Protein AF-A0A5B9DAQ2-F1 (afdb_monomer)

Organism: NCBI:txid2594042

Foldseek 3Di:
DDDDDDDDDDDDPPPPDPPPCDWPFDPQQLPQQADPVRFGDPVVVCVLCVDPLLVVVQVVQAVHKAFLVVSCVVVVHDSVVSVVSQSSCSNNQQKTWTADPVHRVTIIIHGDLQWDWDWDWDDDVLATDTDIHTCSVVVVVVCVVPPDDPVVVVRPPCPDDDPVVVVVVVVVVVVVVVVVVVVVVVVVVVVVVVVVVVLVVVLVVLLVVLVVPDPDPVLSLLSSVLSRDVVCQAVWDALVNSCCSRVVLPDPDPPDDPVVSVDCDPVNVVVSVVVVVSVVVCVVPPVQWDDDPRTIHGNPD

Structure (mmCIF, N/CA/C/O backbone):
data_AF-A0A5B9DAQ2-F1
#
_entry.id   AF-A0A5B9DAQ2-F1
#
loop_
_atom_site.group_PDB
_atom_site.id
_atom_site.type_symbol
_atom_site.label_atom_id
_atom_site.label_alt_id
_atom_site.label_comp_id
_atom_site.label_asym_id
_atom_site.label_entity_id
_atom_site.label_seq_id
_atom_site.pdbx_PDB_ins_code
_atom_site.Cartn_x
_atom_site.Cartn_y
_atom_site.Cartn_z
_atom_site.occupancy
_atom_site.B_iso_or_equiv
_atom_site.auth_seq_id
_atom_site.auth_comp_id
_atom_site.auth_asym_id
_atom_site.auth_atom_id
_atom_site.pdbx_PDB_model_num
ATOM 1 N N . MET A 1 1 ? -14.646 47.555 76.240 1.00 41.25 1 MET A N 1
ATOM 2 C CA . MET A 1 1 ? -13.459 46.785 76.678 1.00 41.25 1 MET A CA 1
ATOM 3 C C . MET A 1 1 ? -13.098 45.813 75.558 1.00 41.25 1 MET A C 1
ATOM 5 O O . MET A 1 1 ? -13.878 44.924 75.273 1.00 41.25 1 MET A O 1
ATOM 9 N N . ALA A 1 2 ? -12.182 46.202 74.668 1.00 35.09 2 ALA A N 1
ATOM 10 C CA . ALA A 1 2 ? -10.775 45.761 74.674 1.00 35.09 2 ALA A CA 1
ATOM 11 C C . ALA A 1 2 ? -10.646 44.248 74.378 1.00 35.09 2 ALA A C 1
ATOM 13 O O . ALA A 1 2 ? -10.955 43.426 75.223 1.00 35.09 2 ALA A O 1
ATOM 14 N N . LYS A 1 3 ? -10.425 43.874 73.111 1.00 36.09 3 LYS A N 1
ATOM 15 C CA . LYS A 1 3 ? -9.118 43.597 72.462 1.00 36.09 3 LYS A CA 1
ATOM 16 C C . LYS A 1 3 ? -8.523 42.214 72.800 1.00 36.09 3 LYS A C 1
ATOM 18 O O . LYS A 1 3 ? -8.239 41.926 73.952 1.00 36.09 3 LYS A O 1
ATOM 23 N N . LYS A 1 4 ? -8.174 41.505 71.713 1.00 36.72 4 LYS A N 1
ATOM 24 C CA . LYS A 1 4 ? -7.243 40.366 71.552 1.00 36.72 4 LYS A CA 1
ATOM 25 C C . LYS A 1 4 ? -7.778 38.947 71.794 1.00 36.72 4 LYS A C 1
ATOM 27 O O . LYS A 1 4 ? -7.735 38.438 72.905 1.00 36.72 4 LYS A O 1
ATOM 32 N N . ARG A 1 5 ? -8.069 38.265 70.680 1.00 37.31 5 ARG A N 1
ATOM 33 C CA . ARG A 1 5 ? -7.339 37.061 70.225 1.00 37.31 5 ARG A CA 1
ATOM 34 C C . ARG A 1 5 ? -7.624 36.834 68.731 1.00 37.31 5 ARG A C 1
ATOM 36 O O . ARG A 1 5 ? -8.538 36.117 68.353 1.00 37.31 5 ARG A O 1
ATOM 43 N N . GLU A 1 6 ? -6.846 37.517 67.893 1.00 35.19 6 GLU A N 1
ATOM 44 C CA . GLU A 1 6 ? -6.563 37.106 66.514 1.00 35.19 6 GLU A CA 1
ATOM 45 C C . GLU A 1 6 ? -5.511 35.996 66.568 1.00 35.19 6 GLU A C 1
ATOM 47 O O . GLU A 1 6 ? -4.430 36.274 67.075 1.00 35.19 6 GLU A O 1
ATOM 52 N N . VAL A 1 7 ? -5.802 34.801 66.043 1.00 36.44 7 VAL A N 1
ATOM 53 C CA . VAL A 1 7 ? -4.840 33.929 65.339 1.00 36.44 7 VAL A CA 1
ATOM 54 C C . VAL A 1 7 ? -5.647 33.048 64.364 1.00 36.44 7 VAL A C 1
ATOM 56 O O . VAL A 1 7 ? -6.335 32.118 64.761 1.00 36.44 7 VAL A O 1
ATOM 59 N N . GLU A 1 8 ? -5.587 33.418 63.083 1.00 32.75 8 GLU A N 1
ATOM 60 C CA . GLU A 1 8 ? -5.362 32.502 61.952 1.00 32.75 8 GLU A CA 1
ATOM 61 C C . GLU A 1 8 ? -6.393 31.395 61.618 1.00 32.75 8 GLU A C 1
ATOM 63 O O . GLU A 1 8 ? -6.216 30.225 61.931 1.00 32.75 8 GLU A O 1
ATOM 68 N N . ILE A 1 9 ? -7.398 31.734 60.796 1.00 34.84 9 ILE A N 1
ATOM 69 C CA . ILE A 1 9 ? -7.977 30.793 59.814 1.00 34.84 9 ILE A CA 1
ATOM 70 C C . ILE A 1 9 ? -8.036 31.508 58.458 1.00 34.84 9 ILE A C 1
ATOM 72 O O . ILE A 1 9 ? -9.057 32.050 58.034 1.00 34.84 9 ILE A O 1
ATOM 76 N N . LYS A 1 10 ? -6.889 31.557 57.774 1.00 33.22 10 LYS A N 1
ATOM 77 C CA . LYS A 1 10 ? -6.793 31.892 56.349 1.00 33.22 10 LYS A CA 1
ATOM 78 C C . LYS A 1 10 ? -6.565 30.603 55.560 1.00 33.22 10 LYS A C 1
ATOM 80 O O . LYS A 1 10 ? -5.647 29.853 55.853 1.00 33.22 10 LYS A O 1
ATOM 85 N N . LYS A 1 11 ? -7.339 30.470 54.477 1.00 32.66 11 LYS A N 1
ATOM 86 C CA . LYS A 1 11 ? -7.094 29.651 53.274 1.00 32.66 11 LYS A CA 1
ATOM 87 C C . LYS A 1 11 ? -7.214 28.125 53.415 1.00 32.66 11 LYS A C 1
ATOM 89 O O . LYS A 1 11 ? -6.250 27.438 53.709 1.00 32.66 11 LYS A O 1
ATOM 94 N N . ASN A 1 12 ? -8.348 27.592 52.951 1.00 29.25 12 ASN A N 1
ATOM 95 C CA . ASN A 1 12 ? -8.321 26.470 52.003 1.00 29.25 12 ASN A CA 1
ATOM 96 C C . ASN A 1 12 ? -9.629 26.364 51.192 1.00 29.25 12 ASN A C 1
ATOM 98 O O . ASN A 1 12 ? -10.401 25.422 51.313 1.00 29.25 12 ASN A O 1
ATOM 102 N N . LYS A 1 13 ? -9.871 27.341 50.306 1.00 34.00 13 LYS A N 1
ATOM 103 C CA . LYS A 1 13 ? -10.664 27.096 49.091 1.00 34.00 13 LYS A CA 1
ATOM 104 C C . LYS A 1 13 ? -9.718 26.476 48.064 1.00 34.00 13 LYS A C 1
ATOM 106 O O . LYS A 1 13 ? -9.135 27.190 47.250 1.00 34.00 13 LYS A O 1
ATOM 111 N N . LYS A 1 14 ? -9.524 25.158 48.132 1.00 30.62 14 LYS A N 1
ATOM 112 C CA . LYS A 1 14 ? -8.890 24.409 47.045 1.00 30.62 14 LYS A CA 1
ATOM 113 C C . LYS A 1 14 ? -9.907 24.363 45.903 1.00 30.62 14 LYS A C 1
ATOM 115 O O . LYS A 1 14 ? -10.866 23.600 45.949 1.00 30.62 14 LYS A O 1
ATOM 120 N N . LYS A 1 15 ? -9.744 25.266 44.930 1.00 30.72 15 LYS A N 1
ATOM 121 C CA . LYS A 1 15 ? -10.358 25.144 43.605 1.00 30.72 15 LYS A CA 1
ATOM 122 C C . LYS A 1 15 ? -10.011 23.742 43.092 1.00 30.72 15 LYS A C 1
ATOM 124 O O . LYS A 1 15 ? -8.830 23.431 42.966 1.00 30.72 15 LYS A O 1
ATOM 129 N N . LEU A 1 16 ? -11.015 22.898 42.856 1.00 30.97 16 LEU A N 1
ATOM 130 C CA . LEU A 1 16 ? -10.833 21.744 41.986 1.00 30.97 16 LEU A CA 1
ATOM 131 C C . LEU A 1 16 ? -10.615 22.304 40.583 1.00 30.97 16 LEU A C 1
ATOM 133 O O . LEU A 1 16 ? -11.551 22.782 39.946 1.00 30.97 16 LEU A O 1
ATOM 137 N N . GLU A 1 17 ? -9.363 22.320 40.149 1.00 27.44 17 GLU A N 1
ATOM 138 C CA . GLU A 1 17 ? -9.054 22.463 38.734 1.00 27.44 17 GLU A CA 1
ATOM 139 C C . GLU A 1 17 ? -9.557 21.211 38.001 1.00 27.44 17 GLU A C 1
ATOM 141 O O . GLU A 1 17 ? -9.458 20.105 38.551 1.00 27.44 17 GLU A O 1
ATOM 146 N N . PRO A 1 18 ? -10.123 21.346 36.789 1.00 28.78 18 PRO A N 1
ATOM 147 C CA . PRO A 1 18 ? -10.432 20.191 35.969 1.00 28.78 18 PRO A CA 1
ATOM 148 C C . PRO A 1 18 ? -9.104 19.512 35.644 1.00 28.78 18 PRO A C 1
ATOM 150 O O . PRO A 1 18 ? -8.253 20.069 34.955 1.00 28.78 18 PRO A O 1
ATOM 153 N N . THR A 1 19 ? -8.906 18.319 36.195 1.00 29.33 19 THR A N 1
ATOM 154 C CA . THR A 1 19 ? -7.757 17.481 35.875 1.00 29.33 19 THR A CA 1
ATOM 155 C C . THR A 1 19 ? -7.792 17.199 34.378 1.00 29.33 19 THR A C 1
ATOM 157 O O . THR A 1 19 ? -8.628 16.435 33.894 1.00 29.33 19 THR A O 1
ATOM 160 N N . SER A 1 20 ? -6.899 17.849 33.625 1.00 30.48 20 SER A N 1
ATOM 161 C CA . SER A 1 20 ? -6.631 17.497 32.236 1.00 30.48 20 SER A CA 1
ATOM 162 C C . SER A 1 20 ? -6.063 16.081 32.234 1.00 30.48 20 SER A C 1
ATOM 164 O O . SER A 1 20 ? -4.871 15.855 32.451 1.00 30.48 20 SER A O 1
ATOM 166 N N . THR A 1 21 ? -6.939 15.100 32.066 1.00 30.45 21 THR A N 1
ATOM 167 C CA . THR A 1 21 ? -6.561 13.704 31.888 1.00 30.45 21 THR A CA 1
ATOM 168 C C . THR A 1 21 ? -6.087 13.542 30.453 1.00 30.45 21 THR A C 1
ATOM 170 O O . THR A 1 21 ? -6.818 13.113 29.567 1.00 30.45 21 THR A O 1
ATOM 173 N N . VAL A 1 22 ? -4.838 13.947 30.219 1.00 30.52 22 VAL A N 1
ATOM 174 C CA . VAL A 1 22 ? -4.103 13.583 29.009 1.00 30.52 22 VAL A CA 1
ATOM 175 C C . VAL A 1 22 ? -4.142 12.052 28.918 1.00 30.52 22 VAL A C 1
ATOM 177 O O . VAL A 1 22 ? -3.757 11.391 29.889 1.00 30.52 22 VAL A O 1
ATOM 180 N N . PRO A 1 23 ? -4.641 11.457 27.821 1.00 34.03 23 PRO A N 1
ATOM 181 C CA . PRO A 1 23 ? -4.629 10.011 27.669 1.00 34.03 23 PRO A CA 1
ATOM 182 C C . PRO A 1 23 ? -3.181 9.523 27.772 1.00 34.03 23 PRO A C 1
ATOM 184 O O . PRO A 1 23 ? -2.321 9.937 26.997 1.00 34.03 23 PRO A O 1
ATOM 187 N N . MET A 1 24 ? -2.898 8.662 28.756 1.00 36.00 24 MET A N 1
ATOM 188 C CA . MET A 1 24 ? -1.609 7.978 28.855 1.00 36.00 24 MET A CA 1
ATOM 189 C C . MET A 1 24 ? -1.459 7.061 27.640 1.00 36.00 24 MET A C 1
ATOM 191 O O . MET A 1 24 ? -1.973 5.943 27.613 1.00 36.00 24 MET A O 1
ATOM 195 N N . VAL A 1 25 ? -0.762 7.558 26.623 1.00 41.28 25 VAL A N 1
ATOM 196 C CA . VAL A 1 25 ? -0.277 6.763 25.500 1.00 41.28 25 VAL A CA 1
ATOM 197 C C . VAL A 1 25 ? 0.857 5.901 26.042 1.00 41.28 25 VAL A C 1
ATOM 199 O O . VAL A 1 25 ? 1.923 6.411 26.383 1.00 41.28 25 VAL A O 1
ATOM 202 N N . PHE A 1 26 ? 0.635 4.591 26.156 1.00 41.62 26 PHE A N 1
ATOM 203 C CA . PHE A 1 26 ? 1.742 3.671 26.396 1.00 41.62 26 PHE A CA 1
ATOM 204 C C . PHE A 1 26 ? 2.689 3.764 25.193 1.00 41.62 26 PHE A C 1
ATOM 206 O O . PHE A 1 26 ? 2.226 3.560 24.066 1.00 41.62 26 PHE A O 1
ATOM 213 N N . PRO A 1 27 ? 3.989 4.053 25.382 1.00 41.69 27 PRO A N 1
ATOM 214 C CA . PRO A 1 27 ? 4.955 3.966 24.300 1.00 41.69 27 PRO A CA 1
ATOM 215 C C . PRO A 1 27 ? 5.106 2.485 23.929 1.00 41.69 27 PRO A C 1
ATOM 217 O O . PRO A 1 27 ? 5.912 1.749 24.494 1.00 41.69 27 PRO A O 1
ATOM 220 N N . GLY A 1 28 ? 4.253 2.012 23.020 1.00 47.19 28 GLY A N 1
ATOM 221 C CA . GLY A 1 28 ? 4.401 0.712 22.384 1.00 47.19 28 GLY A CA 1
ATOM 222 C C . GLY A 1 28 ? 5.693 0.711 21.576 1.00 47.19 28 GLY A C 1
ATOM 223 O O . GLY A 1 28 ? 5.999 1.697 20.909 1.00 47.19 28 GLY A O 1
ATOM 224 N N . ARG A 1 29 ? 6.466 -0.374 21.676 1.00 51.69 29 ARG A N 1
ATOM 225 C CA . ARG A 1 29 ? 7.735 -0.603 20.969 1.00 51.69 29 ARG A CA 1
ATOM 226 C C . ARG A 1 29 ? 7.576 -0.361 19.460 1.00 51.69 29 ARG A C 1
ATOM 228 O O . ARG A 1 29 ? 7.281 -1.290 18.729 1.00 51.69 29 ARG A O 1
ATOM 235 N N . ARG A 1 30 ? 7.808 0.858 18.968 1.00 54.34 30 ARG A N 1
ATOM 236 C CA . ARG A 1 30 ? 7.721 1.199 17.527 1.00 54.34 30 ARG A CA 1
ATOM 237 C C . ARG A 1 30 ? 8.868 0.626 16.687 1.00 54.34 30 ARG A C 1
ATOM 239 O O . ARG A 1 30 ? 8.926 0.840 15.481 1.00 54.34 30 ARG A O 1
ATOM 246 N N . GLU A 1 31 ? 9.783 -0.102 17.320 1.00 57.88 31 GLU A N 1
ATOM 247 C CA . GLU A 1 31 ? 11.069 -0.524 16.758 1.00 57.88 31 GLU A CA 1
ATOM 248 C C . GLU A 1 31 ? 10.945 -1.454 15.542 1.00 57.88 31 GLU A C 1
ATOM 250 O O . GLU A 1 31 ? 11.903 -1.591 14.793 1.00 57.88 31 GLU A O 1
ATOM 255 N N . LYS A 1 32 ? 9.782 -2.083 15.308 1.00 67.19 32 LYS A N 1
ATOM 256 C CA . LYS A 1 32 ? 9.596 -3.034 14.196 1.00 67.19 32 LYS A CA 1
ATOM 257 C C . LYS A 1 32 ? 9.085 -2.416 12.892 1.00 67.19 32 LYS A C 1
ATOM 259 O O . LYS A 1 32 ? 9.239 -3.037 11.843 1.00 67.19 32 LYS A O 1
ATOM 264 N N . MET A 1 33 ? 8.466 -1.235 12.931 1.00 76.25 33 MET A N 1
ATOM 265 C CA . MET A 1 33 ? 7.922 -0.585 11.725 1.00 76.25 33 MET A CA 1
ATOM 266 C C . MET A 1 33 ? 8.928 0.295 10.993 1.00 76.25 33 MET A C 1
ATOM 268 O O . MET A 1 33 ? 8.673 0.685 9.855 1.00 76.25 33 MET A O 1
ATOM 272 N N . LEU A 1 34 ? 10.058 0.593 11.625 1.00 78.25 34 LEU A N 1
ATOM 273 C CA . LEU A 1 34 ? 11.149 1.330 11.013 1.00 78.25 34 LEU A CA 1
ATOM 274 C C . LEU A 1 34 ? 12.317 0.382 10.761 1.00 78.25 34 LEU A C 1
ATOM 276 O O . LEU A 1 34 ? 12.574 -0.550 11.523 1.00 78.25 34 LEU A O 1
ATOM 280 N N . ARG A 1 35 ? 13.020 0.609 9.662 1.00 78.50 35 ARG A N 1
ATOM 281 C CA . ARG A 1 35 ? 14.333 0.030 9.412 1.00 78.50 35 ARG A CA 1
ATOM 282 C C . ARG A 1 35 ? 15.367 0.758 10.280 1.00 78.50 35 ARG A C 1
ATOM 284 O O . ARG A 1 35 ? 15.096 1.805 10.862 1.00 78.50 35 ARG A O 1
ATOM 291 N N . ASN A 1 36 ? 16.583 0.216 10.347 1.00 75.38 36 ASN A N 1
ATOM 292 C CA . ASN A 1 36 ? 17.673 0.795 11.149 1.00 75.38 36 ASN A CA 1
ATOM 293 C C . ASN A 1 36 ? 18.061 2.226 10.730 1.00 75.38 36 ASN A C 1
ATOM 295 O O . ASN A 1 36 ? 18.677 2.940 11.511 1.00 75.38 36 ASN A O 1
ATOM 299 N N . ASP A 1 37 ? 17.735 2.621 9.499 1.00 73.75 37 ASP A N 1
ATOM 300 C CA . ASP A 1 37 ? 17.955 3.959 8.942 1.00 73.75 37 ASP A CA 1
ATOM 301 C C . ASP A 1 37 ? 16.770 4.917 9.188 1.00 73.75 37 ASP A C 1
ATOM 303 O O . ASP A 1 37 ? 16.780 6.044 8.703 1.00 73.75 37 ASP A O 1
ATOM 307 N N . GLY A 1 38 ? 15.743 4.480 9.925 1.00 73.31 38 GLY A N 1
ATOM 308 C CA . GLY A 1 38 ? 14.533 5.257 10.193 1.00 73.31 38 GLY A CA 1
ATOM 309 C C . GLY A 1 38 ? 13.505 5.249 9.058 1.00 73.31 38 GLY A C 1
ATOM 310 O O . GLY A 1 38 ? 12.427 5.813 9.229 1.00 73.31 38 GLY A O 1
ATOM 311 N N . SER A 1 39 ? 13.786 4.598 7.924 1.00 78.69 39 SER A N 1
ATOM 312 C CA . SER A 1 39 ? 12.813 4.443 6.838 1.00 78.69 39 SER A CA 1
ATOM 313 C C . SER A 1 39 ? 11.739 3.406 7.179 1.00 78.69 39 SER A C 1
ATOM 315 O O . SER A 1 39 ? 11.915 2.555 8.051 1.00 78.69 39 SER A O 1
ATOM 317 N N . PHE A 1 40 ? 10.597 3.463 6.498 1.00 83.19 40 PHE A N 1
ATOM 318 C CA . PHE A 1 40 ? 9.490 2.539 6.729 1.00 83.19 40 PHE A CA 1
ATOM 319 C C . PHE A 1 40 ? 9.845 1.089 6.352 1.00 83.19 40 PHE A C 1
ATOM 321 O O . PHE A 1 40 ? 10.409 0.816 5.291 1.00 83.19 40 PHE A O 1
ATOM 328 N N . ASN A 1 41 ? 9.481 0.136 7.212 1.00 88.00 41 ASN A N 1
ATOM 329 C CA . ASN A 1 41 ? 9.675 -1.291 6.980 1.00 88.00 41 ASN A CA 1
ATOM 330 C C . ASN A 1 41 ? 8.453 -1.916 6.283 1.00 88.00 41 ASN A C 1
ATOM 332 O O . ASN A 1 41 ? 7.579 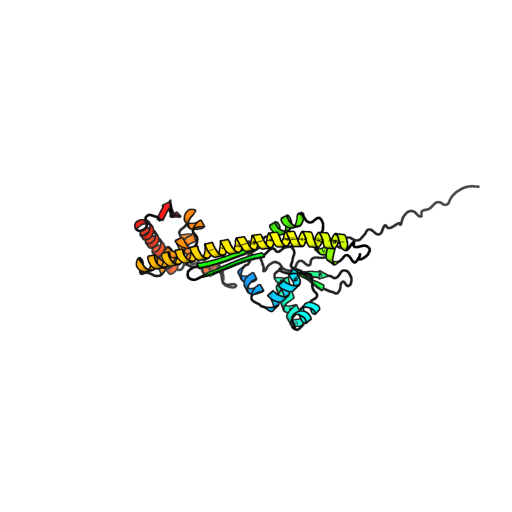-2.527 6.903 1.00 88.00 41 ASN A O 1
ATOM 336 N N . ASP A 1 42 ? 8.420 -1.750 4.966 1.00 85.50 42 ASP A N 1
ATOM 337 C CA . ASP A 1 42 ? 7.425 -2.294 4.040 1.00 85.50 42 ASP A CA 1
ATOM 338 C C . ASP A 1 42 ? 7.292 -3.826 4.090 1.00 85.50 42 ASP A C 1
ATOM 340 O O . ASP A 1 42 ? 6.176 -4.337 4.164 1.00 85.50 42 ASP A O 1
ATOM 344 N N . GLU A 1 43 ? 8.398 -4.572 4.129 1.00 86.81 43 GLU A N 1
ATOM 345 C CA . GLU A 1 43 ? 8.396 -6.044 4.209 1.00 86.81 43 GLU A CA 1
ATOM 346 C C . GLU A 1 43 ? 7.612 -6.538 5.439 1.00 86.81 43 GLU A C 1
ATOM 348 O O . GLU A 1 43 ? 6.721 -7.389 5.343 1.00 86.81 43 GLU A O 1
ATOM 353 N N . MET A 1 44 ? 7.892 -5.939 6.598 1.00 87.19 44 MET A N 1
ATOM 354 C CA . MET A 1 44 ? 7.199 -6.239 7.849 1.00 87.19 44 MET A CA 1
ATOM 355 C C . MET A 1 44 ? 5.732 -5.797 7.822 1.00 87.19 44 MET A C 1
ATOM 357 O O . MET A 1 44 ? 4.866 -6.506 8.344 1.00 87.19 44 MET A O 1
ATOM 361 N N . PHE A 1 45 ? 5.426 -4.666 7.184 1.00 90.69 45 PHE A N 1
ATOM 362 C CA . PHE A 1 45 ? 4.049 -4.223 6.984 1.00 90.69 45 PHE A CA 1
ATOM 363 C C . PHE A 1 45 ? 3.241 -5.224 6.146 1.00 90.69 45 PHE A C 1
ATOM 365 O O . PHE A 1 45 ? 2.154 -5.621 6.569 1.00 90.69 45 PHE A O 1
ATOM 372 N N . PHE A 1 46 ? 3.773 -5.715 5.022 1.00 91.75 46 PHE A N 1
ATOM 373 C CA . PHE A 1 46 ? 3.084 -6.717 4.199 1.00 91.75 46 PHE A CA 1
ATOM 374 C C . PHE A 1 46 ? 2.891 -8.046 4.926 1.00 91.75 46 PHE A C 1
ATOM 376 O O . PHE A 1 46 ? 1.799 -8.617 4.878 1.00 91.75 46 PHE A O 1
ATOM 383 N N . GLU A 1 47 ? 3.888 -8.510 5.686 1.00 91.50 47 GLU A N 1
ATOM 384 C CA . GLU A 1 47 ? 3.726 -9.684 6.554 1.00 91.50 47 GLU A CA 1
ATOM 385 C C . GLU A 1 47 ? 2.620 -9.458 7.604 1.00 91.50 47 GLU A C 1
ATOM 387 O O . GLU A 1 47 ? 1.878 -10.378 7.979 1.00 91.50 47 GLU A O 1
ATOM 392 N N . LEU A 1 48 ? 2.471 -8.221 8.088 1.00 91.88 48 LEU A N 1
ATOM 393 C CA . LEU A 1 48 ? 1.441 -7.844 9.046 1.00 91.88 48 LEU A CA 1
ATOM 394 C C . LEU A 1 48 ? 0.033 -7.891 8.438 1.00 91.88 48 LEU A C 1
ATOM 396 O O . LEU A 1 48 ? -0.864 -8.519 9.007 1.00 91.88 48 LEU A O 1
ATOM 400 N N . ILE A 1 49 ? -0.170 -7.273 7.278 1.00 93.50 49 ILE A N 1
ATOM 401 C CA . ILE A 1 49 ? -1.485 -7.220 6.623 1.00 93.50 49 ILE A CA 1
ATOM 402 C C . ILE A 1 49 ? -1.817 -8.488 5.823 1.00 93.50 49 ILE A C 1
ATOM 404 O O . ILE A 1 49 ? -2.975 -8.705 5.466 1.00 93.50 49 ILE A O 1
ATOM 408 N N . GLY A 1 50 ? -0.855 -9.389 5.611 1.00 93.56 50 GLY A N 1
ATOM 409 C CA . GLY A 1 50 ? -1.063 -10.658 4.905 1.00 93.56 50 GLY A CA 1
ATOM 410 C C . GLY A 1 50 ? -2.064 -11.613 5.571 1.00 93.56 50 GLY A C 1
ATOM 411 O O . GLY A 1 50 ? -2.545 -12.541 4.935 1.00 93.56 50 GLY A O 1
ATOM 412 N N . ASN A 1 51 ? -2.449 -11.380 6.832 1.00 96.62 51 ASN A N 1
ATOM 413 C CA . ASN A 1 51 ? -3.469 -12.187 7.512 1.00 96.62 51 ASN A CA 1
ATOM 414 C C . ASN A 1 51 ? -4.845 -11.511 7.498 1.00 96.62 51 ASN A C 1
ATOM 416 O O . ASN A 1 51 ? -5.004 -10.368 7.931 1.00 96.62 51 ASN A O 1
ATOM 420 N N . ASP A 1 52 ? -5.849 -12.286 7.111 1.00 96.44 52 ASP A N 1
ATOM 421 C CA . ASP A 1 52 ? -7.227 -11.839 6.931 1.00 96.44 52 ASP A CA 1
ATOM 422 C C . ASP A 1 52 ? -7.861 -11.268 8.200 1.00 96.44 52 ASP A C 1
ATOM 424 O O . ASP A 1 52 ? -8.537 -10.241 8.142 1.00 96.44 52 ASP A O 1
ATOM 428 N N . ILE A 1 53 ? -7.627 -11.891 9.361 1.00 96.88 53 ILE A N 1
ATOM 429 C CA . ILE A 1 53 ? -8.182 -11.419 10.636 1.00 96.88 53 ILE A CA 1
ATOM 430 C C . ILE A 1 53 ? -7.582 -10.065 11.011 1.00 96.88 53 ILE A C 1
ATOM 432 O O . ILE A 1 53 ? -8.324 -9.165 11.398 1.00 96.88 53 ILE A O 1
ATOM 436 N N . ARG A 1 54 ? -6.270 -9.866 10.818 1.00 97.38 54 ARG A N 1
ATOM 437 C CA . ARG A 1 54 ? -5.627 -8.557 11.031 1.00 97.38 54 ARG A CA 1
ATOM 438 C C . ARG A 1 54 ? -6.229 -7.484 10.116 1.00 97.38 54 ARG A C 1
ATOM 440 O O . ARG A 1 54 ? -6.568 -6.415 10.614 1.00 97.38 54 ARG A O 1
ATOM 447 N N . ARG A 1 55 ? -6.471 -7.774 8.829 1.00 97.44 55 ARG A N 1
ATOM 448 C CA . ARG A 1 55 ? -7.144 -6.821 7.917 1.00 97.44 55 ARG A CA 1
ATOM 449 C C . ARG A 1 55 ? -8.568 -6.489 8.364 1.00 97.44 55 ARG A C 1
ATOM 451 O O . ARG A 1 55 ? -8.953 -5.323 8.367 1.00 97.44 55 ARG A O 1
ATOM 458 N N . LYS A 1 56 ? -9.340 -7.494 8.789 1.00 97.50 56 LYS A N 1
ATOM 459 C CA . LYS A 1 56 ? -10.703 -7.290 9.307 1.00 97.50 56 LYS A CA 1
ATOM 460 C C . LYS A 1 56 ? -10.711 -6.456 10.591 1.00 97.50 56 LYS A C 1
ATOM 462 O O . LYS A 1 56 ? -11.549 -5.568 10.719 1.00 97.50 56 LYS A O 1
ATOM 467 N N . ILE A 1 57 ? -9.768 -6.693 11.507 1.00 97.62 57 ILE A N 1
ATOM 468 C CA . ILE A 1 57 ? -9.579 -5.865 12.708 1.00 97.62 57 ILE A CA 1
ATOM 469 C C . ILE A 1 57 ? -9.297 -4.415 12.304 1.00 97.62 57 ILE A C 1
ATOM 471 O O . ILE A 1 57 ? -10.011 -3.522 12.751 1.00 97.62 57 ILE A O 1
ATOM 475 N N . LEU A 1 58 ? -8.319 -4.174 11.424 1.00 96.62 58 LEU A N 1
ATOM 476 C CA . LEU A 1 58 ? -7.972 -2.821 10.969 1.00 96.62 58 LEU A CA 1
ATOM 477 C C . LEU A 1 58 ? -9.165 -2.108 10.316 1.00 96.62 58 LEU A C 1
ATOM 479 O O . LEU A 1 58 ? -9.434 -0.961 10.648 1.00 96.62 58 LEU A O 1
ATOM 483 N N . SER A 1 59 ? -9.945 -2.805 9.484 1.00 96.25 59 SER A N 1
ATOM 484 C CA . SER A 1 59 ? -11.173 -2.267 8.872 1.00 96.25 59 SER A CA 1
ATOM 485 C C . SER A 1 59 ? -12.255 -1.884 9.894 1.00 96.25 59 SER A C 1
ATOM 487 O O . SER A 1 59 ? -13.047 -0.966 9.667 1.00 96.25 59 SER A O 1
ATOM 489 N N . LYS A 1 60 ? -12.325 -2.584 11.032 1.00 95.81 60 LYS A N 1
ATOM 490 C CA . LYS A 1 60 ? -13.244 -2.241 12.127 1.00 95.81 60 LYS A CA 1
ATOM 491 C C . LYS A 1 60 ? -12.723 -1.055 12.940 1.00 95.81 60 LYS A C 1
ATOM 493 O O . LYS A 1 60 ? -13.522 -0.187 13.286 1.00 95.81 60 LYS A O 1
ATOM 498 N N . LEU A 1 61 ? -11.418 -1.023 13.216 1.00 94.69 61 LEU A N 1
ATOM 499 C CA . LEU A 1 61 ? -10.753 0.028 13.992 1.00 94.69 61 LEU A CA 1
ATOM 500 C C . LEU A 1 61 ? -10.619 1.354 13.234 1.00 94.69 61 LEU A C 1
ATOM 502 O O . LEU A 1 61 ? -10.602 2.400 13.872 1.00 94.69 61 LEU A O 1
ATOM 506 N N . SER A 1 62 ? -10.575 1.334 11.899 1.00 92.31 62 SER A N 1
ATOM 507 C CA . SER A 1 62 ? -10.532 2.551 11.075 1.00 92.31 62 SER A CA 1
ATOM 508 C C . SER A 1 62 ? -11.822 3.373 11.141 1.00 92.31 62 SER A C 1
ATOM 510 O O . SER A 1 62 ? -11.834 4.527 10.733 1.00 92.31 62 SER A O 1
ATOM 512 N N . LYS A 1 63 ? -12.922 2.777 11.621 1.00 90.06 63 LYS A N 1
ATOM 513 C CA . LYS A 1 63 ? -14.221 3.448 11.765 1.00 90.06 63 LYS A CA 1
ATOM 514 C C . LYS A 1 63 ? -14.368 4.085 13.138 1.00 90.06 63 LYS A C 1
ATOM 516 O O . LYS A 1 63 ? -14.850 5.204 13.241 1.00 90.06 63 LYS A O 1
ATOM 521 N N . PHE A 1 64 ? -14.022 3.339 14.184 1.00 86.88 64 PHE A N 1
ATOM 522 C CA . PHE A 1 64 ? -14.023 3.814 15.564 1.00 86.88 64 PHE A CA 1
ATOM 523 C C . PHE A 1 64 ? -13.289 2.828 16.489 1.00 86.88 64 PHE A C 1
ATOM 525 O O . PHE A 1 64 ? -13.159 1.648 16.139 1.00 86.88 64 PHE A O 1
ATOM 532 N N . PRO A 1 65 ? -12.847 3.272 17.681 1.00 90.69 65 PRO A N 1
ATOM 533 C CA . PRO A 1 65 ? -12.167 2.422 18.651 1.00 90.69 65 PRO A CA 1
ATOM 534 C C . PRO A 1 65 ? -13.038 1.264 19.162 1.00 90.69 65 PRO A C 1
ATOM 536 O O . PRO A 1 65 ? -14.250 1.411 19.322 1.00 90.69 65 PRO A O 1
ATOM 539 N N . ARG A 1 66 ? -12.437 0.099 19.439 1.00 92.12 66 ARG A N 1
ATOM 540 C CA . ARG A 1 66 ? -13.171 -1.123 19.841 1.00 92.12 66 ARG A CA 1
ATOM 541 C C . ARG A 1 66 ? -12.531 -1.847 21.015 1.00 92.12 66 ARG A C 1
ATOM 543 O O . ARG A 1 66 ? -11.307 -1.869 21.147 1.00 92.12 66 ARG A O 1
ATOM 550 N N . PHE A 1 67 ? -13.350 -2.546 21.801 1.00 92.62 67 PHE A N 1
ATOM 551 C CA . PHE A 1 67 ? -12.864 -3.538 22.757 1.00 92.62 67 PHE A CA 1
ATOM 552 C C . PHE A 1 67 ? -12.525 -4.860 22.056 1.00 92.62 67 PHE A C 1
ATOM 554 O O . PHE A 1 67 ? -13.126 -5.236 21.048 1.00 92.62 67 PHE A O 1
ATOM 561 N N . ALA A 1 68 ? -11.591 -5.622 22.632 1.00 93.06 68 ALA A N 1
ATOM 562 C CA . ALA A 1 68 ? -11.239 -6.948 22.117 1.00 93.06 68 ALA A CA 1
ATOM 563 C C . ALA A 1 68 ? -12.423 -7.937 22.137 1.00 93.06 68 ALA A C 1
ATOM 565 O O . ALA A 1 68 ? -12.482 -8.833 21.300 1.00 93.06 68 ALA A O 1
ATOM 566 N N . SER A 1 69 ? -13.361 -7.787 23.081 1.00 92.75 69 SER A N 1
ATOM 567 C CA . SER A 1 69 ? -14.598 -8.581 23.133 1.00 92.75 69 SER A CA 1
ATOM 568 C C . SER A 1 69 ? -15.487 -8.337 21.920 1.00 92.75 69 SER A C 1
ATOM 570 O O . SER A 1 69 ? -15.984 -9.290 21.332 1.00 92.75 69 SER A O 1
ATOM 572 N N . ASP A 1 70 ? -15.639 -7.077 21.526 1.00 93.38 70 ASP A N 1
ATOM 573 C CA . ASP A 1 70 ? -16.537 -6.692 20.439 1.00 93.38 70 ASP A CA 1
ATOM 574 C C . ASP A 1 70 ? -15.977 -7.194 19.112 1.00 93.38 70 ASP A C 1
ATOM 576 O O . ASP A 1 70 ? -16.698 -7.763 18.303 1.00 93.38 70 ASP A O 1
ATOM 580 N N . LEU A 1 71 ? -14.657 -7.075 18.930 1.00 95.62 71 LEU A N 1
ATOM 581 C CA . LEU A 1 71 ? -13.959 -7.639 17.776 1.00 95.62 71 LEU A CA 1
ATOM 582 C C . LEU A 1 71 ? -14.083 -9.168 17.709 1.00 95.62 71 LEU A C 1
ATOM 584 O O . LEU A 1 71 ? -14.219 -9.715 16.620 1.00 95.62 71 LEU A O 1
ATOM 588 N N . ALA A 1 72 ? -14.044 -9.864 18.848 1.00 96.25 72 ALA A N 1
ATOM 589 C CA . ALA A 1 72 ? -14.220 -11.317 18.898 1.00 96.25 72 ALA A CA 1
ATOM 590 C C . ALA A 1 72 ? -15.620 -11.746 18.444 1.00 96.25 72 ALA A C 1
ATOM 592 O O . ALA A 1 72 ? -15.744 -12.670 17.640 1.00 96.25 72 ALA A O 1
ATOM 593 N N . ILE A 1 73 ? -16.652 -11.034 18.903 1.00 96.06 73 ILE A N 1
ATOM 594 C CA . ILE A 1 73 ? -18.046 -11.273 18.513 1.00 96.06 73 ILE A CA 1
ATOM 595 C C . ILE A 1 73 ? -18.242 -10.953 17.026 1.00 96.06 73 ILE A C 1
ATOM 597 O O . ILE A 1 73 ? -18.680 -11.816 16.270 1.00 96.06 73 ILE A O 1
ATOM 601 N N . ASP A 1 74 ? -17.844 -9.755 16.590 1.00 94.75 74 ASP A N 1
ATOM 602 C CA . ASP A 1 74 ? -18.018 -9.275 15.213 1.00 94.75 74 ASP A CA 1
ATOM 603 C C . ASP A 1 74 ? -17.328 -10.161 14.168 1.00 94.75 74 ASP A C 1
ATOM 605 O O . ASP A 1 74 ? -17.772 -10.227 13.021 1.00 94.75 74 ASP A O 1
ATOM 609 N N . LEU A 1 75 ? -16.198 -10.773 14.530 1.00 95.81 75 LEU A N 1
ATOM 610 C CA . LEU A 1 75 ? -15.380 -11.565 13.613 1.00 95.81 75 LEU A CA 1
ATOM 611 C C . LEU A 1 75 ? -15.597 -13.074 13.759 1.00 95.81 75 LEU A C 1
ATOM 613 O O . LEU A 1 75 ? -15.060 -13.820 12.941 1.00 95.81 75 LEU A O 1
ATOM 617 N N . GLY A 1 76 ? -16.356 -13.526 14.764 1.00 95.31 76 GLY A N 1
ATOM 618 C CA . GLY A 1 76 ? -16.569 -14.950 15.038 1.00 95.31 76 GLY A CA 1
ATOM 619 C C . GLY A 1 76 ? -15.282 -15.686 15.430 1.00 95.31 76 GLY A C 1
ATOM 620 O O . GLY A 1 76 ? -15.091 -16.844 15.070 1.00 95.31 76 GLY A O 1
ATOM 621 N N . VAL A 1 77 ? -14.367 -15.006 16.126 1.00 96.00 77 VAL A N 1
ATOM 622 C CA . VAL A 1 77 ? -13.043 -15.529 16.507 1.00 96.00 77 VAL A CA 1
ATOM 623 C C . VAL A 1 77 ? -12.899 -15.490 18.024 1.00 96.00 77 VAL A C 1
ATOM 625 O O . VAL A 1 77 ? -13.383 -14.570 18.677 1.00 96.00 77 VAL A O 1
ATOM 628 N N . SER A 1 78 ? -12.199 -16.467 18.611 1.00 95.81 78 SER A N 1
ATOM 629 C CA . SER A 1 78 ? -11.993 -16.493 20.061 1.00 95.81 78 SER A CA 1
ATOM 630 C C . SER A 1 78 ? -11.285 -15.226 20.562 1.00 95.81 78 SER A C 1
ATOM 632 O O . SER A 1 78 ? -10.369 -14.693 19.928 1.00 95.81 78 SER A O 1
ATOM 634 N N . LYS A 1 79 ? -11.668 -14.758 21.756 1.00 94.25 79 LYS A N 1
ATOM 635 C CA . LYS A 1 79 ? -11.075 -13.561 22.376 1.00 94.25 79 LYS A CA 1
ATOM 636 C C . LYS A 1 79 ? -9.553 -13.675 22.525 1.00 94.25 79 LYS A C 1
ATOM 638 O O . LYS A 1 79 ? -8.847 -12.686 22.347 1.00 94.25 79 LYS A O 1
ATOM 643 N N . GLN A 1 80 ? -9.042 -14.874 22.811 1.00 94.88 80 GLN A N 1
ATOM 644 C CA . GLN A 1 80 ? -7.604 -15.132 22.922 1.00 94.88 80 GLN A CA 1
ATOM 645 C C . GLN A 1 80 ? -6.884 -14.973 21.574 1.00 94.88 80 GLN A C 1
ATOM 647 O O . GLN A 1 80 ? -5.821 -14.357 21.516 1.00 94.88 80 GLN A O 1
ATOM 652 N N . ALA A 1 81 ? -7.473 -15.469 20.482 1.00 95.12 81 ALA A N 1
ATOM 653 C CA . ALA A 1 81 ? -6.908 -15.303 19.145 1.00 95.12 81 ALA A CA 1
ATOM 654 C C . ALA A 1 81 ? -6.947 -13.834 18.691 1.00 95.12 81 ALA A C 1
ATOM 656 O O . ALA A 1 81 ? -5.946 -13.322 18.189 1.00 95.12 81 ALA A O 1
ATOM 657 N N . ILE A 1 82 ? -8.050 -13.119 18.950 1.00 97.31 82 ILE A N 1
ATOM 658 C CA . ILE A 1 82 ? -8.134 -11.670 18.709 1.00 97.31 82 ILE A CA 1
ATOM 659 C C . ILE A 1 82 ? -7.063 -10.915 19.493 1.00 97.31 82 ILE A C 1
ATOM 661 O O . ILE A 1 82 ? -6.360 -10.088 18.916 1.00 97.31 82 ILE A O 1
ATOM 665 N N . LYS A 1 83 ? -6.884 -11.227 20.782 1.00 94.81 83 LYS A N 1
ATOM 666 C CA . LYS A 1 83 ? -5.858 -10.596 21.618 1.00 94.81 83 LYS A CA 1
ATOM 667 C C . LYS A 1 83 ? -4.457 -10.794 21.032 1.00 94.81 83 LYS A C 1
ATOM 669 O O . LYS A 1 83 ? -3.738 -9.815 20.891 1.00 94.81 83 LYS A O 1
ATOM 674 N N . LYS A 1 84 ? -4.120 -12.001 20.564 1.00 95.75 84 LYS A N 1
ATOM 675 C CA . LYS A 1 84 ? -2.843 -12.274 19.879 1.00 95.75 84 LYS A CA 1
ATOM 676 C C . LYS A 1 84 ? -2.646 -11.410 18.625 1.00 95.75 84 LYS A C 1
ATOM 678 O O . LYS A 1 84 ? -1.545 -10.919 18.382 1.00 95.75 84 LYS A O 1
ATOM 683 N N . HIS A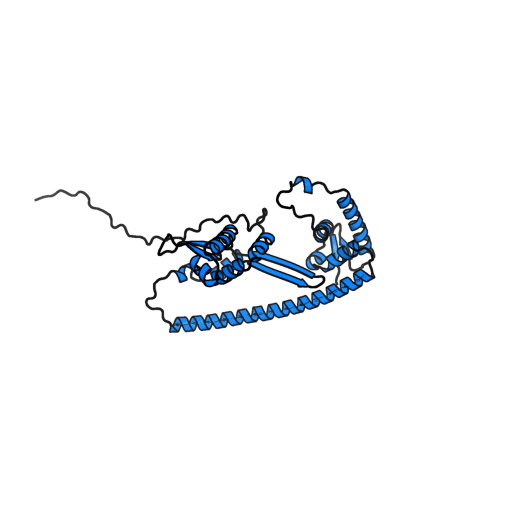 1 85 ? -3.694 -11.217 17.821 1.00 96.56 85 HIS A N 1
ATOM 684 C CA . HIS A 1 85 ? -3.621 -10.341 16.648 1.00 96.56 85 HIS A CA 1
ATOM 685 C C . HIS A 1 85 ? -3.447 -8.870 17.031 1.00 96.56 85 HIS A C 1
ATOM 687 O O . HIS A 1 85 ? -2.615 -8.190 16.434 1.00 96.56 85 HIS A O 1
ATOM 693 N N . LEU A 1 86 ? -4.196 -8.396 18.028 1.00 95.81 86 LEU A N 1
ATOM 694 C CA . LEU A 1 86 ? -4.097 -7.032 18.540 1.00 95.81 86 LEU A CA 1
ATOM 695 C C . LEU A 1 86 ? -2.718 -6.754 19.132 1.00 95.81 86 LEU A C 1
ATOM 697 O O . LEU A 1 86 ? -2.130 -5.731 18.815 1.00 95.81 86 LEU A O 1
ATOM 701 N N . ASP A 1 87 ? -2.169 -7.678 19.917 1.00 93.44 87 ASP A N 1
ATOM 702 C CA . ASP A 1 87 ? -0.843 -7.519 20.510 1.00 93.44 87 ASP A CA 1
ATOM 703 C C . ASP A 1 87 ? 0.239 -7.420 19.418 1.00 93.44 87 ASP A C 1
ATOM 705 O O . ASP A 1 87 ? 1.112 -6.562 19.516 1.00 93.44 87 ASP A O 1
ATOM 709 N N . LYS A 1 88 ? 0.137 -8.191 18.318 1.00 92.75 88 LYS A N 1
ATOM 710 C CA . LYS A 1 88 ? 1.040 -8.040 17.156 1.00 92.75 88 LYS A CA 1
ATOM 711 C C . LYS A 1 88 ? 0.848 -6.693 16.444 1.00 92.75 88 LYS A C 1
ATOM 713 O O . LYS A 1 88 ? 1.823 -6.090 16.021 1.00 92.75 88 LYS A O 1
ATOM 718 N N . LEU A 1 89 ? -0.384 -6.199 16.306 1.00 94.19 89 LEU A N 1
ATOM 719 C CA . LEU A 1 89 ? -0.650 -4.888 15.693 1.00 94.19 89 LEU A CA 1
ATOM 720 C C . LEU A 1 89 ? -0.134 -3.723 16.562 1.00 94.19 89 LEU A C 1
ATOM 722 O O . LEU A 1 89 ? 0.380 -2.746 16.017 1.00 94.19 89 LEU A O 1
ATOM 726 N N . VAL A 1 90 ? -0.234 -3.840 17.892 1.00 92.69 90 VAL A N 1
ATOM 727 C CA . VAL A 1 90 ? 0.310 -2.873 18.864 1.00 92.69 90 VAL A CA 1
ATOM 728 C C . VAL A 1 90 ? 1.832 -2.908 18.872 1.00 92.69 90 VAL A C 1
ATOM 730 O O . VAL A 1 90 ? 2.463 -1.858 18.871 1.00 92.69 90 VAL A O 1
ATOM 733 N N . GLU A 1 91 ? 2.430 -4.101 18.850 1.00 89.06 91 GLU A N 1
ATOM 734 C CA . GLU A 1 91 ? 3.885 -4.264 18.787 1.00 89.06 91 GLU A CA 1
ATOM 735 C C . GLU A 1 91 ? 4.478 -3.618 17.532 1.00 89.06 91 GLU A C 1
ATOM 737 O O . GLU A 1 91 ? 5.609 -3.158 17.555 1.00 89.06 91 GLU A O 1
ATOM 742 N N . PHE A 1 92 ? 3.731 -3.568 16.431 1.00 86.69 92 PHE A N 1
ATOM 743 C CA . PHE A 1 92 ? 4.194 -2.880 15.232 1.00 86.69 92 PHE A CA 1
ATOM 744 C C . PHE A 1 92 ? 3.958 -1.368 15.326 1.00 86.69 92 PHE A C 1
ATOM 746 O O . PHE A 1 92 ? 4.669 -0.617 14.681 1.00 86.69 92 PHE A O 1
ATOM 753 N N . GLY A 1 93 ? 3.029 -0.902 16.163 1.00 88.19 93 GLY A N 1
ATOM 754 C CA . GLY A 1 93 ? 2.665 0.514 16.265 1.00 88.19 93 GLY A CA 1
ATOM 755 C C . GLY A 1 93 ? 1.586 0.945 15.270 1.00 88.19 93 GLY A C 1
ATOM 756 O O . GLY A 1 93 ? 1.321 2.134 15.137 1.00 88.19 93 GLY A O 1
ATOM 757 N N . ILE A 1 94 ? 0.925 -0.007 14.596 1.00 91.44 94 ILE A N 1
ATOM 758 C CA . ILE A 1 94 ? -0.205 0.299 13.703 1.00 91.44 94 ILE A CA 1
ATOM 759 C C . ILE A 1 94 ? -1.437 0.728 14.500 1.00 91.44 94 ILE A C 1
ATOM 761 O O . ILE A 1 94 ? -2.233 1.559 14.061 1.00 91.44 94 ILE A O 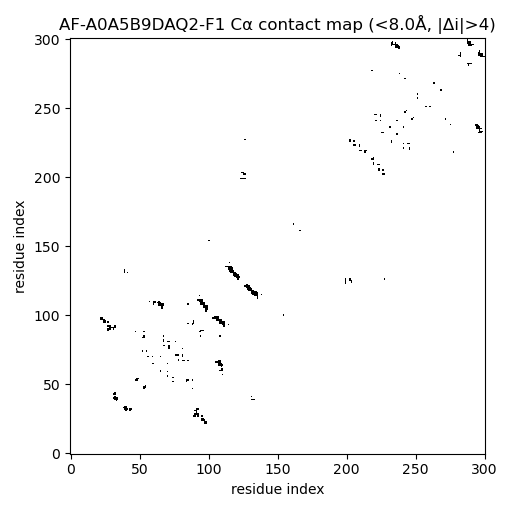1
ATOM 765 N N . ILE A 1 95 ? -1.609 0.126 15.675 1.00 92.81 95 ILE A N 1
ATOM 766 C CA . ILE A 1 95 ? -2.705 0.430 16.588 1.00 92.81 95 ILE A CA 1
ATOM 767 C C . ILE A 1 95 ? -2.144 0.760 17.964 1.00 92.81 95 ILE A C 1
ATOM 769 O O . ILE A 1 95 ? -1.075 0.290 18.348 1.00 92.81 95 ILE A O 1
ATOM 773 N N . GLU A 1 96 ? -2.903 1.525 18.729 1.00 91.00 96 GLU A N 1
ATOM 774 C CA . GLU A 1 96 ? -2.579 1.890 20.100 1.00 91.00 96 GLU A CA 1
ATOM 775 C C . GLU A 1 96 ? -3.667 1.419 21.064 1.00 91.00 96 GLU A C 1
ATOM 777 O O . GLU A 1 96 ? -4.812 1.160 20.678 1.00 91.00 96 GLU A O 1
ATOM 782 N N . ILE A 1 97 ? -3.279 1.287 22.332 1.00 90.38 97 ILE A N 1
ATOM 783 C CA . ILE A 1 97 ? -4.176 0.938 23.430 1.00 90.38 97 ILE A CA 1
ATOM 784 C C . ILE A 1 97 ? -4.488 2.213 24.197 1.00 90.38 97 ILE A C 1
ATOM 786 O O . ILE A 1 97 ? -3.587 2.974 24.541 1.00 90.38 97 ILE A O 1
ATOM 790 N N . SER A 1 98 ? -5.759 2.422 24.504 1.00 84.12 98 SER A N 1
ATOM 791 C CA . SER A 1 98 ? -6.215 3.514 25.357 1.00 84.12 98 SER A CA 1
ATOM 792 C C . SER A 1 98 ? -7.169 2.989 26.428 1.00 84.12 98 SER A C 1
ATOM 794 O O . SER A 1 98 ? -7.829 1.960 26.255 1.00 84.12 98 SER A O 1
ATOM 796 N N . LEU A 1 99 ? -7.198 3.663 27.577 1.00 81.25 99 LEU A N 1
ATOM 797 C CA . LEU A 1 99 ? -8.039 3.286 28.714 1.00 81.25 99 LEU A CA 1
ATOM 798 C C . LEU A 1 99 ? -9.396 3.979 28.621 1.00 81.25 99 LEU A C 1
ATOM 800 O O . LEU A 1 99 ? -9.478 5.160 28.283 1.00 81.25 99 LEU A O 1
ATOM 804 N N . SER A 1 100 ? -10.464 3.251 28.945 1.00 70.31 100 SER A N 1
ATOM 805 C CA . SER A 1 100 ? -11.793 3.843 29.064 1.00 70.31 100 SER A CA 1
ATOM 806 C C . SER A 1 100 ? -11.813 4.867 30.197 1.00 70.31 100 SER A C 1
ATOM 808 O O . SER A 1 100 ? -11.361 4.589 31.308 1.00 70.31 100 SER A O 1
ATOM 810 N N . GLN A 1 101 ? -12.399 6.035 29.933 1.00 66.31 101 GLN A N 1
ATOM 811 C CA . GLN A 1 101 ? -12.570 7.089 30.936 1.00 66.31 101 GLN A CA 1
ATOM 812 C C . GLN A 1 101 ? -13.514 6.664 32.073 1.00 66.31 101 GLN A C 1
ATOM 814 O O . GLN A 1 101 ? -13.369 7.125 33.200 1.00 66.31 101 GLN A O 1
ATOM 819 N N . THR A 1 102 ? -14.466 5.768 31.789 1.00 65.81 102 THR A N 1
ATOM 820 C CA . THR A 1 102 ? -15.474 5.294 32.756 1.00 65.81 102 THR A CA 1
ATOM 821 C C . THR A 1 102 ? -15.017 4.098 33.585 1.00 65.81 102 THR A C 1
ATOM 823 O O . THR A 1 102 ? -15.525 3.880 34.680 1.00 65.81 102 THR A O 1
ATOM 826 N N . ASP A 1 103 ? -14.070 3.313 33.073 1.00 70.44 103 ASP A N 1
ATOM 827 C CA . ASP A 1 103 ? -13.539 2.127 33.739 1.00 70.44 103 ASP A CA 1
ATOM 828 C C .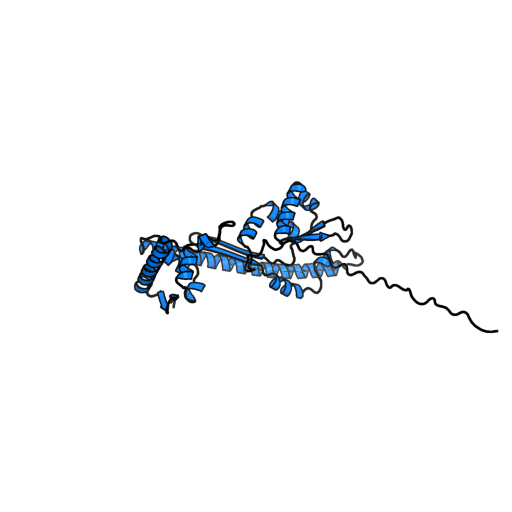 ASP A 1 103 ? -12.087 1.939 33.304 1.00 70.44 103 ASP A C 1
ATOM 830 O O . ASP A 1 103 ? -11.807 1.376 32.245 1.00 70.44 103 ASP A O 1
ATOM 834 N N . GLN A 1 104 ? -11.155 2.405 34.136 1.00 67.50 104 GLN A N 1
ATOM 835 C CA . GLN A 1 104 ? -9.718 2.368 33.850 1.00 67.50 104 GLN A CA 1
ATOM 836 C C . GLN A 1 104 ? -9.167 0.940 33.673 1.00 67.50 104 GLN A C 1
ATOM 838 O O . GLN A 1 104 ? -8.026 0.777 33.246 1.00 67.50 104 GLN A O 1
ATOM 843 N N . LYS A 1 105 ? -9.957 -0.108 33.954 1.00 70.12 105 LYS A N 1
ATOM 844 C CA . LYS A 1 105 ? -9.594 -1.503 33.660 1.00 70.12 105 LYS A CA 1
ATOM 845 C C . LYS A 1 105 ? -9.938 -1.926 32.230 1.00 70.12 105 LYS A C 1
ATOM 847 O O . LYS A 1 105 ? -9.434 -2.948 31.762 1.00 70.12 105 LYS A O 1
ATOM 852 N N . LYS A 1 106 ? -10.788 -1.179 31.519 1.00 76.50 106 LYS A N 1
ATOM 853 C CA . LYS A 1 106 ? -11.205 -1.501 30.149 1.00 76.50 106 LYS A CA 1
ATOM 854 C C . LYS A 1 106 ? -10.304 -0.814 29.131 1.00 76.50 106 LYS A C 1
ATOM 856 O O . LYS A 1 106 ? -10.279 0.407 29.019 1.00 76.50 106 LYS A O 1
ATOM 861 N N . GLN A 1 107 ? -9.603 -1.633 28.355 1.00 85.81 107 GLN A N 1
ATOM 862 C CA . GLN A 1 107 ? -8.737 -1.210 27.259 1.00 85.81 107 GLN A CA 1
ATOM 863 C C . GLN A 1 107 ? -9.483 -1.274 25.931 1.00 85.81 107 GLN A C 1
ATOM 865 O O . GLN A 1 107 ? -10.011 -2.331 25.576 1.00 85.81 107 GLN A O 1
ATOM 870 N N . TYR A 1 108 ? -9.474 -0.178 25.182 1.00 90.19 108 TYR A N 1
ATOM 871 C CA . TYR A 1 108 ? -9.900 -0.162 23.789 1.00 90.19 108 TYR A CA 1
ATOM 872 C C . TYR A 1 108 ? -8.704 0.044 22.863 1.00 90.19 108 TYR A C 1
ATOM 874 O O . TYR A 1 108 ? -7.643 0.525 23.265 1.00 90.19 108 TYR A O 1
ATOM 882 N N . TYR A 1 109 ? -8.897 -0.357 21.615 1.00 92.62 109 TYR A N 1
ATOM 883 C CA . TYR A 1 109 ? -7.899 -0.305 20.561 1.00 92.62 109 TYR A CA 1
ATOM 884 C C . TYR A 1 109 ? -8.353 0.673 19.488 1.00 92.62 109 TYR A C 1
ATOM 886 O O . TYR A 1 109 ? -9.544 0.724 19.182 1.00 92.62 109 TYR A O 1
ATOM 894 N N . GLN A 1 110 ? -7.416 1.410 18.902 1.00 92.50 110 GLN A N 1
ATOM 895 C CA . GLN A 1 110 ? -7.659 2.306 17.769 1.00 92.50 110 GLN A CA 1
ATOM 896 C C . GLN A 1 110 ? -6.439 2.360 16.854 1.00 92.50 110 GLN A C 1
ATOM 898 O O . GLN A 1 110 ? -5.334 2.049 17.296 1.00 92.50 110 GLN A O 1
ATOM 903 N N . ILE A 1 111 ? -6.633 2.742 15.591 1.00 92.56 111 ILE A N 1
ATOM 904 C CA . ILE A 1 111 ? -5.509 3.030 14.690 1.00 92.56 111 ILE A CA 1
ATOM 905 C C . ILE A 1 111 ? -4.668 4.157 15.302 1.00 92.56 111 ILE A C 1
ATOM 907 O O . ILE A 1 111 ? -5.225 5.127 15.819 1.00 92.56 111 ILE A O 1
ATOM 911 N N . SER A 1 112 ? -3.343 4.014 15.285 1.00 88.94 112 SER A N 1
ATOM 912 C CA . SER A 1 112 ? -2.461 5.060 15.799 1.00 88.94 112 SER A CA 1
ATOM 913 C C . SER A 1 112 ? -2.579 6.322 14.941 1.00 88.94 112 SER A C 1
ATOM 915 O O . SER A 1 112 ? -2.628 6.248 13.718 1.00 88.94 112 SER A O 1
ATOM 917 N N . ASN A 1 113 ? -2.579 7.495 15.572 1.00 81.81 113 ASN A N 1
ATOM 918 C CA . ASN A 1 113 ? -2.534 8.779 14.861 1.00 81.81 113 ASN A CA 1
ATOM 919 C C . ASN A 1 113 ? -1.127 9.136 14.348 1.00 81.81 113 ASN A C 1
ATOM 921 O O . ASN A 1 113 ? -0.934 10.199 13.775 1.00 81.81 113 ASN A O 1
ATOM 925 N N . GLN A 1 114 ? -0.141 8.267 14.575 1.00 82.31 114 GLN A N 1
ATOM 926 C CA . GLN A 1 114 ? 1.242 8.430 14.121 1.00 82.31 114 GLN A CA 1
ATOM 927 C C . GLN A 1 114 ? 1.548 7.585 12.886 1.00 82.31 114 GLN A C 1
ATOM 929 O O . GLN A 1 114 ? 2.716 7.359 12.559 1.00 82.31 114 GLN A O 1
ATOM 934 N N . ILE A 1 115 ? 0.509 7.096 12.211 1.00 86.94 115 ILE A N 1
ATOM 935 C CA . ILE A 1 115 ? 0.645 6.388 10.948 1.00 86.94 115 ILE A CA 1
ATOM 936 C C . ILE A 1 115 ? -0.269 7.010 9.894 1.00 86.94 115 ILE A C 1
ATOM 938 O O . ILE A 1 115 ? -1.409 7.376 10.170 1.00 86.94 115 ILE A O 1
ATOM 942 N N . ALA A 1 116 ? 0.234 7.073 8.670 1.00 90.81 116 ALA A N 1
ATOM 943 C CA . ALA A 1 116 ? -0.531 7.373 7.471 1.00 90.81 116 ALA A CA 1
ATOM 944 C C . ALA A 1 116 ? 0.114 6.585 6.333 1.00 90.81 116 ALA A C 1
ATOM 946 O O . ALA A 1 116 ? 1.048 7.050 5.688 1.00 90.81 116 ALA A O 1
ATOM 947 N N . ILE A 1 117 ? -0.307 5.329 6.179 1.00 91.25 117 ILE A N 1
ATOM 948 C CA . ILE A 1 117 ? 0.362 4.387 5.282 1.00 91.25 117 ILE A CA 1
ATOM 949 C C . ILE A 1 117 ? -0.352 4.371 3.937 1.00 91.25 117 ILE A C 1
ATOM 951 O O . ILE A 1 117 ? -1.514 3.968 3.851 1.00 91.25 117 ILE A O 1
ATOM 955 N N . PHE A 1 118 ? 0.374 4.736 2.889 1.00 91.38 118 PHE A N 1
ATOM 956 C CA . PHE A 1 118 ? -0.063 4.655 1.504 1.00 91.38 118 PHE A CA 1
ATOM 957 C C . PHE A 1 118 ? 0.748 3.571 0.807 1.00 91.38 118 PHE A C 1
ATOM 959 O O . PHE A 1 118 ? 1.976 3.594 0.808 1.00 91.38 118 PHE A O 1
ATOM 966 N N . SER A 1 119 ? 0.064 2.585 0.230 1.00 91.25 119 SER A N 1
ATOM 967 C CA . SER A 1 119 ? 0.716 1.467 -0.444 1.00 91.25 119 SER A CA 1
ATOM 968 C C . SER A 1 119 ? 0.101 1.216 -1.809 1.00 91.25 119 SER A C 1
ATOM 970 O O . SER A 1 119 ? -1.119 1.214 -1.966 1.00 91.25 119 SER A O 1
ATOM 972 N N . LYS A 1 120 ? 0.968 0.981 -2.790 1.00 91.00 120 LYS A N 1
ATOM 973 C CA . LYS A 1 120 ? 0.625 0.744 -4.181 1.00 91.00 120 LYS A CA 1
ATOM 974 C C . LYS A 1 120 ? 1.421 -0.447 -4.699 1.00 91.00 120 LYS A C 1
ATOM 976 O O . LYS A 1 120 ? 2.648 -0.471 -4.605 1.00 91.00 120 LYS A O 1
ATOM 981 N N . ILE A 1 121 ? 0.706 -1.418 -5.258 1.00 90.94 121 ILE A N 1
ATOM 982 C CA . ILE A 1 121 ? 1.279 -2.619 -5.864 1.00 90.94 121 ILE A CA 1
ATOM 983 C C . ILE A 1 121 ? 0.760 -2.708 -7.292 1.00 90.94 121 ILE A C 1
ATOM 985 O O . ILE A 1 121 ? -0.446 -2.830 -7.503 1.00 90.94 121 ILE A O 1
ATOM 989 N N . ASP A 1 122 ? 1.674 -2.665 -8.254 1.00 88.31 122 ASP A N 1
ATOM 990 C CA . ASP A 1 122 ? 1.389 -2.909 -9.662 1.00 88.31 122 ASP A CA 1
ATOM 991 C C . ASP A 1 122 ? 2.095 -4.189 -10.099 1.00 88.31 122 ASP A C 1
ATOM 993 O O . ASP A 1 122 ? 3.303 -4.338 -9.910 1.00 88.31 122 ASP A O 1
ATOM 997 N N . LEU A 1 123 ? 1.338 -5.111 -10.692 1.00 88.56 123 LEU A N 1
ATOM 998 C CA . LEU A 1 123 ? 1.859 -6.361 -11.229 1.00 88.56 123 LEU A CA 1
ATOM 999 C C . LEU A 1 123 ? 1.194 -6.658 -12.572 1.00 88.56 123 LEU A C 1
ATOM 1001 O O . LEU A 1 123 ? -0.016 -6.864 -12.651 1.00 88.56 123 LEU A O 1
ATOM 1005 N N . THR A 1 124 ? 2.002 -6.694 -13.625 1.00 84.00 124 THR A N 1
ATOM 1006 C CA . THR A 1 124 ? 1.614 -7.131 -14.972 1.00 84.00 124 THR A CA 1
ATOM 1007 C C . THR A 1 124 ? 2.759 -7.954 -15.574 1.00 84.00 124 THR A C 1
ATOM 1009 O O . THR A 1 124 ? 3.869 -7.918 -15.034 1.00 84.00 124 THR A O 1
ATOM 1012 N N . PRO A 1 125 ? 2.553 -8.687 -16.683 1.00 82.06 125 PRO A N 1
ATOM 1013 C CA . PRO A 1 125 ? 3.670 -9.284 -17.407 1.00 82.06 125 PRO A CA 1
ATOM 1014 C C . PRO A 1 125 ? 4.730 -8.217 -17.709 1.00 82.06 125 PRO A C 1
ATOM 1016 O O . PRO A 1 125 ? 4.399 -7.147 -18.218 1.00 82.06 125 PRO A O 1
ATOM 1019 N N . ASN A 1 126 ? 5.985 -8.499 -17.360 1.00 78.12 126 ASN A N 1
ATOM 1020 C CA . ASN A 1 126 ? 7.138 -7.616 -17.569 1.00 78.12 126 ASN A CA 1
ATOM 1021 C C . ASN A 1 126 ? 7.130 -6.292 -16.770 1.00 78.12 126 ASN A C 1
ATOM 1023 O O . ASN A 1 126 ? 7.958 -5.421 -17.025 1.00 78.12 126 ASN A O 1
ATOM 1027 N N . TYR A 1 127 ? 6.243 -6.121 -15.779 1.00 82.69 127 TYR A N 1
ATOM 1028 C CA . TYR A 1 127 ? 6.279 -4.961 -14.881 1.00 82.69 127 TYR A CA 1
ATOM 1029 C C . TYR A 1 127 ? 5.822 -5.296 -13.461 1.00 82.69 127 TYR A C 1
ATOM 1031 O O . TYR A 1 127 ? 4.705 -5.766 -13.242 1.00 82.69 127 TYR A O 1
ATOM 1039 N N . PHE A 1 128 ? 6.678 -4.973 -12.495 1.00 84.75 128 PHE A N 1
ATOM 1040 C CA . PHE A 1 128 ? 6.388 -5.034 -11.069 1.00 84.75 128 PHE A CA 1
ATOM 1041 C C . PHE A 1 128 ? 6.797 -3.718 -10.406 1.00 84.75 128 PHE A C 1
ATOM 1043 O O . PHE A 1 128 ? 7.920 -3.251 -10.569 1.00 84.75 128 PHE A O 1
ATOM 1050 N N . SER A 1 129 ? 5.900 -3.107 -9.642 1.00 83.94 129 SER A N 1
ATOM 1051 C CA . SER A 1 129 ? 6.230 -1.923 -8.856 1.00 83.94 129 SER A CA 1
ATOM 1052 C C . SER A 1 129 ? 5.570 -1.990 -7.498 1.00 83.94 129 SER A C 1
ATOM 1054 O O . SER A 1 129 ? 4.376 -2.265 -7.377 1.00 83.94 129 SER A O 1
ATOM 1056 N N . LEU A 1 130 ? 6.376 -1.715 -6.481 1.00 87.25 130 LEU A N 1
ATOM 1057 C CA . LEU A 1 130 ? 5.954 -1.636 -5.102 1.00 87.25 130 LEU A CA 1
ATOM 1058 C C . LEU A 1 130 ? 6.353 -0.269 -4.555 1.00 87.25 130 LEU A C 1
ATOM 1060 O O . LEU A 1 130 ? 7.532 0.075 -4.537 1.00 87.25 130 LEU A O 1
ATOM 1064 N N . GLN A 1 131 ? 5.365 0.497 -4.112 1.00 87.19 131 GLN A N 1
ATOM 1065 C CA . GLN A 1 131 ? 5.562 1.753 -3.399 1.00 87.19 131 GLN A CA 1
ATOM 1066 C C . GLN A 1 131 ? 4.819 1.648 -2.076 1.00 87.19 131 GLN A C 1
ATOM 1068 O O . GLN A 1 131 ? 3.651 1.257 -2.040 1.00 87.19 131 GLN A O 1
ATOM 1073 N N . CYS A 1 132 ? 5.502 1.937 -0.979 1.00 88.19 132 CYS A N 1
ATOM 1074 C CA . CYS A 1 132 ? 4.893 1.944 0.336 1.00 88.19 132 CYS A CA 1
ATOM 1075 C C . CYS A 1 132 ? 5.523 3.057 1.156 1.00 88.19 132 CYS A C 1
ATOM 1077 O O . CYS A 1 132 ? 6.731 3.059 1.384 1.00 88.19 132 CYS A O 1
ATOM 1079 N N . GLU A 1 133 ? 4.694 3.990 1.590 1.00 88.44 133 GLU A N 1
ATOM 1080 C CA . GLU A 1 133 ? 5.111 5.204 2.272 1.00 88.44 133 GLU A CA 1
ATOM 1081 C C . GLU A 1 133 ? 4.293 5.356 3.549 1.00 88.44 133 GLU A C 1
ATOM 1083 O O . GLU A 1 133 ? 3.124 4.974 3.600 1.00 88.44 133 GLU A O 1
ATOM 1088 N N . ASN A 1 134 ? 4.922 5.885 4.594 1.00 88.88 134 ASN A N 1
ATOM 1089 C CA . ASN A 1 134 ? 4.252 6.258 5.831 1.00 88.88 134 ASN A CA 1
ATOM 1090 C C . ASN A 1 134 ? 4.512 7.739 6.085 1.00 88.88 134 ASN A C 1
ATOM 1092 O O . ASN A 1 134 ? 5.637 8.101 6.424 1.00 88.88 134 ASN A O 1
ATOM 1096 N N . THR A 1 135 ? 3.485 8.570 5.927 1.00 86.81 135 THR A N 1
ATOM 1097 C CA . THR A 1 135 ? 3.583 10.037 5.966 1.00 86.81 135 THR A CA 1
ATOM 1098 C C . THR A 1 135 ? 2.715 10.639 7.076 1.00 86.81 135 THR A C 1
ATOM 1100 O O . THR A 1 135 ? 1.763 11.379 6.824 1.00 86.81 135 THR A O 1
ATOM 1103 N N . PRO A 1 136 ? 2.993 10.320 8.355 1.00 86.50 136 PRO A N 1
ATOM 1104 C CA . PRO A 1 136 ? 2.171 10.804 9.460 1.00 86.50 136 PRO A CA 1
ATOM 1105 C C . PRO A 1 136 ? 2.202 12.331 9.623 1.00 86.50 136 PRO A C 1
ATOM 1107 O O . PRO A 1 136 ? 1.248 12.882 10.163 1.00 86.50 136 PRO A O 1
ATOM 1110 N N . SER A 1 137 ? 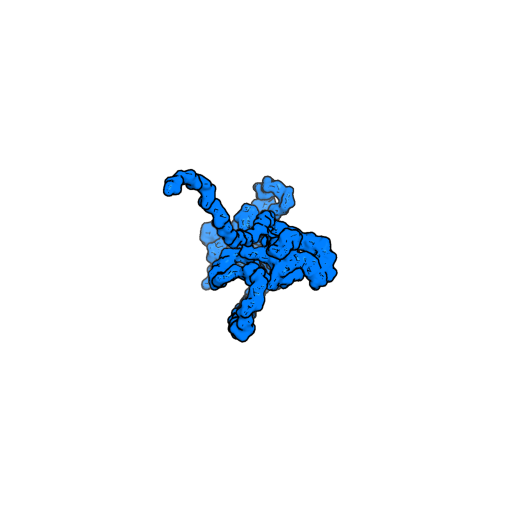3.258 13.008 9.154 1.00 86.06 137 SER A N 1
ATOM 1111 C CA . SER A 1 137 ? 3.342 14.475 9.103 1.00 86.06 137 SER A CA 1
ATOM 1112 C C . SER A 1 137 ? 2.266 15.072 8.205 1.00 86.06 137 SER A C 1
ATOM 1114 O O . SER A 1 137 ? 1.508 15.918 8.654 1.00 86.06 137 SER A O 1
ATOM 1116 N N . ASP A 1 138 ? 2.135 14.563 6.981 1.00 86.06 138 ASP A N 1
ATOM 1117 C CA . ASP A 1 138 ? 1.203 15.091 5.982 1.00 86.06 138 ASP A CA 1
ATOM 1118 C C . ASP A 1 138 ? -0.244 14.956 6.472 1.00 86.06 138 ASP A C 1
ATOM 1120 O O . ASP A 1 138 ? -1.083 15.831 6.258 1.00 86.06 138 ASP A O 1
ATOM 1124 N N . LEU A 1 139 ? -0.533 13.855 7.177 1.00 84.00 139 LEU A N 1
ATOM 1125 C CA . LEU A 1 139 ? -1.823 13.652 7.821 1.00 84.00 139 LEU A CA 1
ATOM 1126 C C . LEU A 1 139 ? -2.039 14.621 8.986 1.00 84.00 139 LEU A C 1
ATOM 1128 O O . LEU A 1 139 ? -3.140 15.146 9.124 1.00 84.00 139 LEU A O 1
ATOM 1132 N N . ALA A 1 140 ? -1.021 14.848 9.820 1.00 84.19 140 ALA A N 1
ATOM 1133 C CA . ALA A 1 140 ? -1.107 15.793 10.928 1.00 84.19 140 ALA A CA 1
ATOM 1134 C C . ALA A 1 140 ? -1.368 17.220 10.422 1.00 84.19 140 ALA A C 1
ATOM 1136 O O . ALA A 1 140 ? -2.292 17.862 10.911 1.00 84.19 140 ALA A O 1
ATOM 1137 N N . ASP A 1 141 ? -0.646 17.658 9.390 1.00 84.44 141 ASP A N 1
ATOM 1138 C CA . ASP A 1 141 ? -0.810 18.975 8.766 1.00 84.44 141 ASP A CA 1
ATOM 1139 C C . ASP A 1 141 ? -2.221 19.145 8.176 1.00 84.44 141 ASP A C 1
ATOM 1141 O O . ASP A 1 141 ? -2.871 20.173 8.365 1.00 84.44 141 ASP A O 1
ATOM 1145 N N . ALA A 1 142 ? -2.745 18.111 7.507 1.00 84.00 142 ALA A N 1
ATOM 1146 C CA . ALA A 1 142 ? -4.113 18.121 6.989 1.00 84.00 142 ALA A CA 1
ATOM 1147 C C . ALA A 1 142 ? -5.175 18.110 8.107 1.00 84.00 142 ALA A C 1
ATOM 1149 O O . ALA A 1 142 ? -6.253 18.689 7.950 1.00 84.00 142 ALA A O 1
ATOM 1150 N N . MET A 1 143 ? -4.888 17.445 9.231 1.00 80.56 143 MET A N 1
ATOM 1151 C CA . MET A 1 143 ? -5.776 17.381 10.393 1.00 80.56 143 MET A CA 1
ATOM 1152 C C . MET A 1 143 ? -5.753 18.650 11.245 1.00 80.56 143 MET A C 1
ATOM 1154 O O . MET A 1 143 ? -6.729 18.880 11.951 1.00 80.56 143 MET A O 1
ATOM 1158 N N . ASP A 1 144 ? -4.716 19.486 11.168 1.00 78.50 144 ASP A N 1
ATOM 1159 C CA . ASP A 1 144 ? -4.605 20.729 11.952 1.00 78.50 144 ASP A CA 1
ATOM 1160 C C . ASP A 1 144 ? -5.708 21.750 11.597 1.00 78.50 144 ASP A C 1
ATOM 1162 O O . ASP A 1 144 ? -6.090 22.602 12.396 1.00 78.50 144 ASP A O 1
ATOM 1166 N N . VAL A 1 145 ? -6.320 21.600 10.416 1.00 74.75 145 VAL A N 1
ATOM 1167 C CA . VAL A 1 145 ? -7.521 22.344 9.993 1.00 74.75 145 VAL A CA 1
ATOM 1168 C C . VAL A 1 145 ? -8.750 22.002 10.856 1.00 74.75 145 VAL A C 1
ATOM 1170 O O . VAL A 1 145 ? -9.720 22.765 10.914 1.00 74.75 145 VAL A O 1
ATOM 1173 N N . LEU A 1 146 ? -8.750 20.852 11.535 1.00 68.25 146 LEU A N 1
ATOM 1174 C CA . LEU A 1 146 ? -9.834 20.448 12.419 1.00 68.25 146 LEU A CA 1
ATOM 1175 C C . LEU A 1 146 ? -9.735 21.221 13.738 1.00 68.25 146 LEU A C 1
ATOM 1177 O O . LEU A 1 146 ? -8.878 20.964 14.573 1.00 68.25 146 LEU A O 1
ATOM 1181 N N . ASN A 1 147 ? -10.710 22.094 13.993 1.00 57.78 147 ASN A N 1
ATOM 1182 C CA . ASN A 1 147 ? -10.817 22.859 15.246 1.00 57.78 147 ASN A CA 1
ATOM 1183 C C . ASN A 1 147 ? -11.039 21.998 16.521 1.00 57.78 147 ASN A C 1
ATOM 1185 O O . ASN A 1 147 ? -11.288 22.553 17.590 1.00 57.78 147 ASN A O 1
ATOM 1189 N N . HIS A 1 148 ? -11.034 20.660 16.425 1.00 61.03 148 HIS A N 1
ATOM 1190 C CA . HIS A 1 148 ? -11.285 19.728 17.532 1.00 61.03 148 HIS A CA 1
ATOM 1191 C C . HIS A 1 148 ? -10.500 18.419 17.350 1.00 61.03 148 HIS A C 1
ATOM 1193 O O . HIS A 1 148 ? -10.439 17.890 16.242 1.00 61.03 148 HIS A O 1
ATOM 1199 N N . ASP A 1 149 ? -9.998 17.840 18.449 1.00 58.75 149 ASP A N 1
ATOM 1200 C CA . ASP A 1 149 ? -9.377 16.506 18.447 1.00 58.75 149 ASP A CA 1
ATOM 1201 C C . ASP A 1 149 ? -10.448 15.411 18.224 1.00 58.75 149 ASP A C 1
ATOM 1203 O O . ASP A 1 149 ? -11.333 15.244 19.080 1.00 58.75 149 ASP A O 1
ATOM 1207 N N . PRO A 1 150 ? -10.369 14.615 17.137 1.00 58.50 150 PRO A N 1
ATOM 1208 C CA . PRO A 1 150 ? -11.306 13.527 16.848 1.00 58.50 150 PRO A CA 1
ATOM 1209 C C . PRO A 1 150 ? -11.485 12.524 17.999 1.00 58.50 150 PRO A C 1
ATOM 1211 O O . PRO A 1 150 ? -12.565 11.948 18.152 1.00 58.50 150 PRO A O 1
ATOM 1214 N N . LYS A 1 151 ? -10.462 12.330 18.847 1.00 54.38 151 LYS A N 1
ATOM 1215 C CA . LYS A 1 151 ? -10.515 11.406 19.995 1.00 54.38 151 LYS A CA 1
ATOM 1216 C C . LYS A 1 151 ? -11.477 11.886 21.088 1.00 54.38 151 LYS A C 1
ATOM 1218 O O . LYS A 1 151 ? -12.066 11.065 21.790 1.00 54.38 151 LYS A O 1
ATOM 1223 N N . THR A 1 152 ? -11.683 13.199 21.211 1.00 51.00 152 THR A N 1
ATOM 1224 C CA . THR A 1 152 ? -12.535 13.810 22.250 1.00 51.00 152 THR A CA 1
ATOM 1225 C C . THR A 1 152 ? -14.027 13.783 21.913 1.00 51.00 152 THR A C 1
ATOM 1227 O O . THR A 1 152 ? -14.867 13.782 22.817 1.00 51.00 152 THR A O 1
ATOM 1230 N N . ALA A 1 153 ? -14.374 13.677 20.626 1.00 51.38 153 ALA A N 1
ATOM 1231 C CA . ALA A 1 153 ? -15.759 13.615 20.158 1.00 51.38 153 ALA A CA 1
ATOM 1232 C C . ALA A 1 153 ? -16.478 12.312 20.562 1.00 51.38 153 ALA A C 1
ATOM 1234 O O . ALA A 1 153 ? -17.700 12.284 20.674 1.00 51.38 153 ALA A O 1
ATOM 1235 N N . ILE A 1 154 ? -15.728 11.233 20.810 1.00 48.56 154 ILE A N 1
ATOM 1236 C CA . ILE A 1 154 ? -16.278 9.913 21.161 1.00 48.56 154 ILE A CA 1
ATOM 1237 C C . ILE A 1 154 ? -16.598 9.821 22.665 1.00 48.56 154 ILE A C 1
ATOM 1239 O O . ILE A 1 154 ? -17.413 8.998 23.084 1.00 48.56 154 ILE A O 1
ATOM 1243 N N . THR A 1 155 ? -15.986 10.676 23.491 1.00 46.53 155 THR A N 1
ATOM 1244 C CA . THR A 1 155 ? -16.066 10.597 24.958 1.00 46.53 155 THR A CA 1
ATOM 1245 C C . THR A 1 155 ? -16.977 11.640 25.600 1.00 46.53 155 THR A C 1
ATOM 1247 O O . THR A 1 155 ? -17.212 11.589 26.806 1.00 46.53 155 THR A O 1
ATOM 1250 N N . SER A 1 156 ? -17.518 12.586 24.831 1.00 50.41 156 SER A N 1
ATOM 1251 C CA . SER A 1 156 ? -18.431 13.598 25.358 1.00 50.41 156 SER A CA 1
ATOM 1252 C C . SER A 1 156 ? -19.815 12.993 25.633 1.00 50.41 156 SER A C 1
ATOM 1254 O O . SER A 1 156 ? -20.693 12.895 24.781 1.00 50.41 156 SER A O 1
ATOM 1256 N N . SER A 1 157 ? -20.051 12.616 26.890 1.00 46.09 157 SER A N 1
ATOM 1257 C CA . SER A 1 157 ? -21.351 12.176 27.420 1.00 46.09 157 SER A CA 1
ATOM 1258 C C . SER A 1 157 ? -22.406 13.295 27.516 1.00 46.09 157 SER A C 1
ATOM 1260 O O . SER A 1 157 ? -23.462 13.107 28.120 1.00 46.09 157 SER A O 1
ATOM 1262 N N . SER A 1 158 ? -22.160 14.459 26.914 1.00 48.66 158 SER A N 1
ATOM 1263 C CA . SER A 1 158 ? -23.082 15.598 26.893 1.00 48.66 158 SER A CA 1
ATOM 1264 C C . SER A 1 158 ? -24.084 15.452 25.747 1.00 48.66 158 SER A C 1
ATOM 1266 O O . SER A 1 158 ? -24.029 16.156 24.745 1.00 48.66 158 SER A O 1
ATOM 1268 N N . ARG A 1 159 ? -25.034 14.521 25.900 1.00 52.75 159 ARG A N 1
ATOM 1269 C CA . ARG A 1 159 ? -26.213 14.389 25.017 1.00 52.75 159 ARG A CA 1
ATOM 1270 C C . ARG A 1 159 ? -27.235 15.526 25.186 1.00 52.75 159 ARG A C 1
ATOM 1272 O O . ARG A 1 159 ? -28.274 15.527 24.532 1.00 52.75 159 ARG A O 1
ATOM 1279 N N . SER A 1 160 ? -26.986 16.481 26.078 1.00 52.59 160 SER A N 1
ATOM 1280 C CA . SER A 1 160 ? -27.901 17.576 26.381 1.00 52.59 160 SER A CA 1
ATOM 1281 C C . SER A 1 160 ? -27.795 18.704 25.344 1.00 52.59 160 SER A C 1
ATOM 1283 O O . SER A 1 160 ? -26.824 19.452 25.320 1.00 52.59 160 SER A O 1
ATOM 1285 N N . ARG A 1 161 ? -28.863 18.833 24.538 1.00 53.34 161 ARG A N 1
ATOM 1286 C CA . ARG A 1 161 ? -29.123 19.846 23.487 1.00 53.34 161 ARG A CA 1
ATOM 1287 C C . ARG A 1 161 ? -28.266 19.748 22.217 1.00 53.34 161 ARG A C 1
ATOM 1289 O O . ARG A 1 161 ? -27.750 20.752 21.740 1.00 53.34 161 ARG A O 1
ATOM 1296 N N . MET A 1 162 ? -28.176 18.564 21.614 1.00 62.34 162 MET A N 1
ATOM 1297 C CA . MET A 1 162 ? -27.775 18.478 20.203 1.00 62.34 162 MET A CA 1
ATOM 1298 C C . MET A 1 162 ? -28.952 18.864 19.302 1.00 62.34 162 MET A C 1
ATOM 1300 O O . MET A 1 162 ? -30.001 18.220 19.333 1.00 62.34 162 MET A O 1
ATOM 1304 N N . ASP A 1 163 ? -28.775 19.914 18.502 1.00 70.75 163 ASP A N 1
ATOM 1305 C CA . ASP A 1 163 ? -29.704 20.257 17.430 1.00 70.75 163 ASP A CA 1
ATOM 1306 C C . ASP A 1 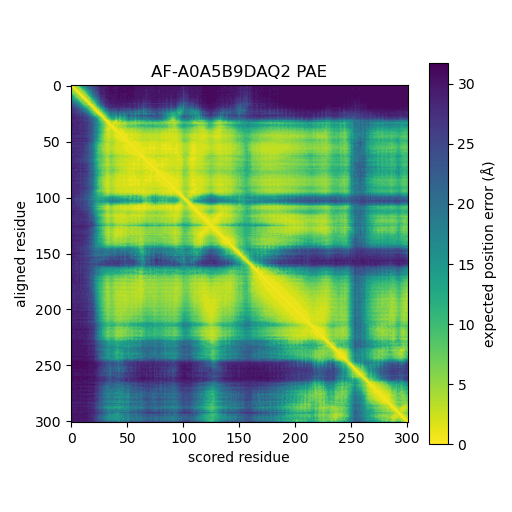163 ? -29.479 19.305 16.246 1.00 70.75 163 ASP A C 1
ATOM 1308 O O . ASP A 1 163 ? -28.571 19.472 15.427 1.00 70.75 163 ASP A O 1
ATOM 1312 N N . TYR A 1 164 ? -30.322 18.276 16.173 1.00 75.12 164 TYR A N 1
ATOM 1313 C CA . TYR A 1 164 ? -30.288 17.281 15.106 1.00 75.12 164 TYR A CA 1
ATOM 1314 C C . TYR A 1 164 ? -30.511 17.886 13.717 1.00 75.12 164 TYR A C 1
ATOM 1316 O O . TYR A 1 164 ? -30.044 17.312 12.737 1.00 75.12 164 TYR A O 1
ATOM 1324 N N . THR A 1 165 ? -31.195 19.029 13.599 1.00 71.25 165 THR A N 1
ATOM 1325 C CA . THR A 1 165 ? -31.436 19.660 12.293 1.00 71.25 165 THR A CA 1
ATOM 1326 C C . THR A 1 165 ? -30.150 20.258 11.729 1.00 71.25 165 THR A C 1
ATOM 1328 O O . THR A 1 165 ? -29.796 19.978 10.582 1.00 71.25 165 THR A O 1
ATOM 1331 N N . GLN A 1 166 ? -29.392 20.977 12.559 1.00 73.12 166 GLN A N 1
ATOM 1332 C CA . GLN A 1 166 ? -28.082 21.519 12.198 1.00 73.12 166 GLN A CA 1
ATOM 1333 C C . GLN A 1 166 ? -27.066 20.402 11.945 1.00 73.12 166 GLN A C 1
ATOM 1335 O O . GLN A 1 166 ? -26.344 20.443 10.950 1.00 73.12 166 GLN A O 1
ATOM 1340 N N . LEU A 1 167 ? -27.047 19.362 12.788 1.00 75.94 167 LEU A N 1
ATOM 1341 C CA . LEU A 1 167 ? -26.166 18.210 12.586 1.00 75.94 167 LEU A CA 1
ATOM 1342 C C . LEU A 1 167 ? -26.472 17.487 11.268 1.00 75.94 167 LEU A C 1
ATOM 1344 O O . LEU A 1 167 ? -25.551 17.160 10.525 1.00 75.94 167 LEU A O 1
ATOM 1348 N N . ASN A 1 168 ? -27.751 17.281 10.944 1.00 78.25 168 ASN A N 1
ATOM 1349 C CA . ASN A 1 168 ? -28.159 16.662 9.684 1.00 78.25 168 ASN A CA 1
ATOM 1350 C C . ASN A 1 168 ? -27.754 17.506 8.472 1.00 78.25 168 ASN A C 1
ATOM 1352 O O . ASN A 1 168 ? -27.298 16.950 7.473 1.00 78.25 168 ASN A O 1
ATOM 1356 N N . PHE A 1 169 ? -27.890 18.833 8.548 1.00 73.94 169 PHE A N 1
ATOM 1357 C CA . PHE A 1 169 ? -27.438 19.724 7.480 1.00 73.94 169 PHE A CA 1
ATOM 1358 C C . PHE A 1 169 ? -25.919 19.631 7.278 1.00 73.94 169 PHE A C 1
ATOM 1360 O O . PHE A 1 169 ? -25.462 19.435 6.152 1.00 73.94 169 PHE A O 1
ATOM 1367 N N . SER A 1 170 ? -25.144 19.674 8.364 1.00 82.75 170 SER A N 1
ATOM 1368 C CA . SER A 1 170 ? -23.685 19.533 8.324 1.00 82.75 170 SER A CA 1
ATOM 1369 C C . SER A 1 170 ? -23.248 18.166 7.797 1.00 82.75 170 SER A C 1
ATOM 1371 O O . SER A 1 170 ? -22.395 18.097 6.918 1.00 82.75 170 SER A O 1
ATOM 1373 N N . LEU A 1 171 ? -23.865 17.072 8.257 1.00 85.69 171 LEU A N 1
ATOM 1374 C CA . LEU A 1 171 ? -23.588 15.724 7.748 1.00 85.69 171 LEU A CA 1
ATOM 1375 C C . LEU A 1 171 ? -23.927 15.596 6.261 1.00 85.69 171 LEU A C 1
ATOM 1377 O O . LEU A 1 171 ? -23.180 14.960 5.521 1.00 85.69 171 LEU A O 1
ATOM 1381 N N . LYS A 1 172 ? -25.016 16.224 5.802 1.00 83.25 172 LYS A N 1
ATOM 1382 C CA . LYS A 1 172 ? -25.371 16.263 4.379 1.00 83.25 172 LYS A CA 1
ATOM 1383 C C . LYS A 1 172 ? -24.314 17.010 3.563 1.00 83.25 172 LYS A C 1
ATOM 1385 O O . LYS A 1 172 ? -23.896 16.499 2.528 1.00 83.25 172 LYS A O 1
ATOM 1390 N N . ALA A 1 173 ? -23.874 18.180 4.024 1.00 86.56 173 ALA A N 1
ATOM 1391 C CA . ALA A 1 173 ? -22.843 18.968 3.351 1.00 86.56 173 ALA A CA 1
ATOM 1392 C C . ALA A 1 173 ? -21.495 18.224 3.302 1.00 86.56 173 ALA A C 1
ATOM 1394 O O . ALA A 1 173 ? -20.901 18.102 2.233 1.00 86.56 173 ALA A O 1
ATOM 1395 N N . LEU A 1 174 ? -21.059 17.645 4.426 1.00 89.50 174 LEU A N 1
ATOM 1396 C CA . LEU A 1 174 ? -19.847 16.822 4.499 1.00 89.50 174 LEU A CA 1
ATOM 1397 C C . LEU A 1 174 ? -19.948 15.586 3.599 1.00 89.50 174 LEU A C 1
ATOM 1399 O O . LEU A 1 174 ? -18.996 15.258 2.899 1.00 89.50 174 LEU A O 1
ATOM 1403 N N . GLY A 1 175 ? -21.110 14.929 3.560 1.00 90.81 175 GLY A N 1
ATOM 1404 C CA . GLY A 1 175 ? -21.358 13.805 2.657 1.00 90.81 175 GLY A CA 1
ATOM 1405 C C . GLY A 1 175 ? -21.247 14.198 1.181 1.00 90.81 175 GLY A C 1
ATOM 1406 O O . GLY A 1 175 ? -20.684 13.448 0.388 1.00 90.81 175 GLY A O 1
ATOM 1407 N N . GLN A 1 176 ? -21.723 15.390 0.806 1.00 92.56 176 GLN A N 1
ATOM 1408 C CA . GLN A 1 176 ? -21.556 15.921 -0.551 1.00 92.56 176 GLN A CA 1
ATOM 1409 C C . GLN A 1 176 ? -20.089 16.221 -0.877 1.00 92.56 176 GLN A C 1
ATOM 1411 O O . GLN A 1 176 ? -19.625 15.850 -1.952 1.00 92.56 176 GLN A O 1
ATOM 1416 N N . GLN A 1 177 ? -19.352 16.848 0.044 1.00 94.06 177 GLN A N 1
ATOM 1417 C CA . GLN A 1 177 ? -17.921 17.118 -0.125 1.00 94.06 177 GLN A CA 1
ATOM 1418 C C . GLN A 1 177 ? -17.114 15.823 -0.261 1.00 94.06 177 GLN A C 1
ATOM 1420 O O . GLN A 1 177 ? -16.325 15.690 -1.194 1.00 94.06 177 GLN A O 1
ATOM 1425 N N . LEU A 1 178 ? -17.367 14.844 0.613 1.00 94.12 178 LEU A N 1
ATOM 1426 C CA . LEU A 1 178 ? -16.736 13.528 0.557 1.00 94.12 178 LEU A CA 1
ATOM 1427 C C . LEU A 1 178 ? -16.993 12.854 -0.792 1.00 94.12 178 LEU A C 1
ATOM 1429 O O . LEU A 1 178 ? -16.062 12.362 -1.421 1.00 94.12 178 LEU A O 1
ATOM 1433 N N . HIS A 1 179 ? -18.233 12.897 -1.278 1.00 95.56 179 HIS A N 1
ATOM 1434 C CA . HIS A 1 179 ? -18.581 12.310 -2.566 1.00 95.56 179 HIS A CA 1
ATOM 1435 C C . HIS A 1 179 ? -17.850 12.970 -3.750 1.00 95.56 179 HIS A C 1
ATOM 1437 O O . HIS A 1 179 ? -17.497 12.292 -4.716 1.00 95.56 179 HIS A O 1
ATOM 1443 N N . THR A 1 180 ? -17.608 14.282 -3.692 1.00 97.06 180 THR A N 1
ATOM 1444 C CA . THR A 1 180 ? -16.791 14.985 -4.694 1.00 97.06 180 THR A CA 1
ATOM 1445 C C . THR A 1 180 ? -15.350 14.480 -4.677 1.00 97.06 180 THR A C 1
ATOM 1447 O O . THR A 1 180 ? -14.832 14.101 -5.725 1.00 97.06 180 THR A O 1
ATOM 1450 N N . VAL A 1 181 ? -14.737 14.377 -3.494 1.00 96.12 181 VAL A N 1
ATOM 1451 C CA . VAL A 1 181 ? -13.366 13.860 -3.343 1.00 96.12 181 VAL A CA 1
ATOM 1452 C C . VAL A 1 181 ? -13.264 12.402 -3.815 1.00 96.12 181 VAL A C 1
ATOM 1454 O O . VAL A 1 181 ? -12.358 12.051 -4.567 1.00 96.12 181 VAL A O 1
ATOM 1457 N N . GLU A 1 182 ? -14.224 11.545 -3.459 1.00 96.19 182 GLU A N 1
ATOM 1458 C CA . GLU A 1 182 ? -14.268 10.147 -3.917 1.00 96.19 182 GLU A CA 1
ATOM 1459 C C . GLU A 1 182 ? -14.365 10.031 -5.448 1.00 96.19 182 GLU A C 1
ATOM 1461 O O . GLU A 1 182 ? -13.738 9.156 -6.060 1.00 96.19 182 GLU A O 1
ATOM 1466 N N . LYS A 1 183 ? -15.123 10.926 -6.094 1.00 97.12 183 LYS A N 1
ATOM 1467 C CA . LYS A 1 183 ? -15.197 10.999 -7.559 1.00 97.12 183 LYS A CA 1
ATOM 1468 C C . LYS A 1 183 ? -13.861 11.388 -8.177 1.00 97.12 183 LYS A C 1
ATOM 1470 O O . LYS A 1 183 ? -13.456 10.760 -9.155 1.00 97.12 183 LYS A O 1
ATOM 1475 N N . GLU A 1 184 ? -13.174 12.381 -7.621 1.00 98.06 184 GLU A N 1
ATOM 1476 C CA . GLU A 1 184 ? -11.848 12.795 -8.093 1.00 98.06 184 GLU A CA 1
ATOM 1477 C C . GLU A 1 184 ? -10.838 11.649 -7.992 1.00 98.06 184 GLU A C 1
ATOM 1479 O O . GLU A 1 184 ? -10.184 11.323 -8.986 1.00 98.06 184 GLU A O 1
ATOM 1484 N N . ILE A 1 185 ? -10.794 10.961 -6.845 1.00 96.62 185 ILE A N 1
ATOM 1485 C CA . ILE A 1 185 ? -9.960 9.766 -6.639 1.00 96.62 185 ILE A CA 1
ATOM 1486 C C . ILE A 1 185 ? -10.273 8.703 -7.700 1.00 96.62 185 ILE A C 1
ATOM 1488 O O . ILE A 1 185 ? -9.366 8.167 -8.336 1.00 96.62 185 ILE A O 1
ATOM 1492 N N . THR A 1 186 ? -11.556 8.436 -7.957 1.00 97.19 186 THR A N 1
ATOM 1493 C CA . THR A 1 186 ? -11.984 7.446 -8.959 1.00 97.19 186 THR A CA 1
ATOM 1494 C C . THR A 1 186 ? -11.514 7.811 -10.372 1.00 97.19 186 THR A C 1
ATOM 1496 O O . THR A 1 186 ? -11.057 6.947 -11.126 1.00 97.19 186 THR A O 1
ATOM 1499 N N . VAL A 1 187 ? -11.601 9.090 -10.750 1.00 98.06 187 VAL A N 1
ATOM 1500 C CA . VAL A 1 187 ? -11.135 9.579 -12.058 1.00 98.06 187 VAL A CA 1
ATOM 1501 C C . VAL A 1 187 ? -9.617 9.446 -12.184 1.00 98.06 187 VAL A C 1
ATOM 1503 O O . VAL A 1 187 ? -9.129 9.013 -13.232 1.00 98.06 187 VAL A O 1
ATOM 1506 N N . ILE A 1 188 ? -8.871 9.788 -11.132 1.00 97.62 188 ILE A N 1
ATOM 1507 C CA . ILE A 1 188 ? -7.408 9.673 -11.100 1.00 97.62 188 ILE A CA 1
ATOM 1508 C C . ILE A 1 188 ? -6.981 8.209 -11.228 1.00 97.62 188 ILE A C 1
ATOM 1510 O O . ILE A 1 188 ? -6.146 7.897 -12.078 1.00 97.62 188 ILE A O 1
ATOM 1514 N N . GLU A 1 189 ? -7.593 7.296 -10.471 1.00 94.88 189 GLU A N 1
ATOM 1515 C CA . GLU A 1 189 ? -7.281 5.864 -10.556 1.00 94.88 189 GLU A CA 1
ATOM 1516 C C . GLU A 1 189 ? -7.587 5.281 -11.939 1.00 94.88 189 GLU A C 1
ATOM 1518 O O . GLU A 1 189 ? -6.814 4.473 -12.461 1.00 94.88 189 GLU A O 1
ATOM 1523 N N . LYS A 1 190 ? -8.662 5.736 -12.596 1.00 96.31 190 LYS A N 1
ATOM 1524 C CA . LYS A 1 190 ? -8.957 5.336 -13.978 1.00 96.31 190 LYS A CA 1
ATOM 1525 C C . LYS A 1 190 ? -7.856 5.782 -14.946 1.00 96.31 190 LYS A C 1
ATOM 1527 O O . LYS A 1 190 ? -7.336 4.950 -15.687 1.00 96.31 190 LYS A O 1
ATOM 1532 N N . LYS A 1 191 ? -7.461 7.060 -14.907 1.00 97.12 191 LYS A N 1
ATOM 1533 C CA . LYS A 1 191 ? -6.375 7.595 -15.753 1.00 97.12 191 LYS A CA 1
ATOM 1534 C C . LYS A 1 191 ? -5.050 6.879 -15.491 1.00 97.12 191 LYS A C 1
ATOM 1536 O O . LYS A 1 191 ? -4.329 6.531 -16.423 1.00 97.12 191 LYS A O 1
ATOM 1541 N N . ARG A 1 192 ? -4.744 6.606 -14.219 1.00 93.69 192 ARG A N 1
ATOM 1542 C CA . ARG A 1 192 ? -3.557 5.852 -13.804 1.00 93.69 192 ARG A CA 1
ATOM 1543 C C . ARG A 1 192 ? -3.562 4.438 -14.385 1.00 93.69 192 ARG A C 1
ATOM 1545 O O . ARG A 1 192 ? -2.547 4.007 -14.927 1.00 93.69 192 ARG A O 1
ATOM 1552 N N . LYS A 1 193 ? -4.694 3.730 -14.314 1.00 92.81 193 LYS A N 1
ATOM 1553 C CA . LYS A 1 193 ? -4.851 2.395 -14.907 1.00 92.81 193 LYS A CA 1
ATOM 1554 C C . LYS A 1 193 ? -4.623 2.415 -16.420 1.00 92.81 193 LYS A C 1
ATOM 1556 O O . LYS A 1 193 ? -3.919 1.550 -16.931 1.00 92.81 193 LYS A O 1
ATOM 1561 N N . GLU A 1 194 ? -5.189 3.388 -17.131 1.00 95.19 194 GLU A N 1
ATOM 1562 C CA . GLU A 1 194 ? -5.010 3.539 -18.583 1.00 95.19 194 GLU A CA 1
ATOM 1563 C C . GLU A 1 194 ? -3.533 3.752 -18.955 1.00 95.19 194 GLU A C 1
ATOM 1565 O O . GLU A 1 194 ? -3.011 3.052 -19.824 1.00 95.19 194 GLU A O 1
ATOM 1570 N N . ALA A 1 195 ? -2.829 4.634 -18.240 1.00 93.00 195 ALA A N 1
ATOM 1571 C CA . ALA A 1 195 ? -1.398 4.863 -18.439 1.00 93.00 195 ALA A CA 1
ATOM 1572 C C . ALA A 1 195 ? -0.548 3.614 -18.133 1.00 93.00 195 ALA A C 1
ATOM 1574 O O . ALA A 1 195 ? 0.400 3.313 -18.859 1.00 93.00 195 ALA A O 1
ATOM 1575 N N . LEU A 1 196 ? -0.895 2.850 -17.090 1.00 89.94 196 LEU A N 1
ATOM 1576 C CA . LEU A 1 196 ? -0.211 1.595 -16.761 1.00 89.94 196 LEU A CA 1
ATOM 1577 C C . LEU A 1 196 ? -0.380 0.541 -17.858 1.00 89.94 196 LEU A C 1
ATOM 1579 O O . LEU A 1 196 ? 0.594 -0.112 -18.217 1.00 89.94 196 LEU A O 1
ATOM 1583 N N . LEU A 1 197 ? -1.575 0.413 -18.441 1.00 91.50 197 LEU A N 1
ATOM 1584 C CA . LEU A 1 197 ? -1.800 -0.496 -19.568 1.00 91.50 197 LEU A CA 1
ATOM 1585 C C . LEU A 1 197 ? -0.960 -0.102 -20.789 1.00 91.50 197 LEU A C 1
ATOM 1587 O O . LEU A 1 197 ? -0.349 -0.966 -21.415 1.00 91.50 197 LEU A O 1
ATOM 1591 N N . GLN A 1 198 ? -0.878 1.195 -21.100 1.00 92.31 198 GLN A N 1
ATOM 1592 C CA . GLN A 1 198 ? -0.009 1.692 -22.171 1.00 92.31 198 GLN A CA 1
ATOM 1593 C C . GLN A 1 198 ? 1.466 1.378 -21.890 1.00 92.31 198 GLN A C 1
ATOM 1595 O O . GLN A 1 198 ? 2.154 0.856 -22.769 1.00 92.31 198 GLN A O 1
ATOM 1600 N N . LYS A 1 199 ? 1.936 1.608 -20.655 1.00 89.81 199 LYS A N 1
ATOM 1601 C CA . LYS A 1 199 ? 3.291 1.233 -20.224 1.00 89.81 199 LYS A CA 1
ATOM 1602 C C . LYS A 1 199 ? 3.546 -0.262 -20.432 1.00 89.81 199 LYS A C 1
ATOM 1604 O O . LYS A 1 199 ? 4.566 -0.622 -21.011 1.00 89.81 199 LYS A O 1
ATOM 1609 N N . THR A 1 200 ? 2.620 -1.131 -20.026 1.00 89.12 200 THR A N 1
ATOM 1610 C CA . THR A 1 200 ? 2.745 -2.585 -20.215 1.00 89.12 200 THR A CA 1
ATOM 1611 C C . THR A 1 200 ? 2.840 -2.962 -21.697 1.00 89.12 200 THR A C 1
ATOM 1613 O O . THR A 1 200 ? 3.661 -3.801 -22.061 1.00 89.12 200 THR A O 1
ATOM 1616 N N . VAL A 1 201 ? 2.053 -2.343 -22.584 1.00 91.75 201 VAL A N 1
ATOM 1617 C CA . VAL A 1 201 ? 2.148 -2.594 -24.037 1.00 91.75 201 VAL A CA 1
ATOM 1618 C C . VAL A 1 201 ? 3.528 -2.213 -24.579 1.00 91.75 201 VAL A C 1
ATOM 1620 O O . VAL A 1 201 ? 4.114 -2.980 -25.342 1.00 91.75 201 VAL A O 1
ATOM 1623 N N . LEU A 1 202 ? 4.064 -1.062 -24.171 1.00 91.19 202 LEU A N 1
ATOM 1624 C CA . LEU A 1 202 ? 5.395 -0.611 -24.584 1.00 91.19 202 LEU A CA 1
ATOM 1625 C C . LEU A 1 202 ? 6.498 -1.544 -24.073 1.00 91.19 202 LEU A C 1
ATOM 1627 O O . LEU A 1 202 ? 7.337 -1.969 -24.862 1.00 91.19 202 LEU A O 1
ATOM 1631 N N . LEU A 1 203 ? 6.453 -1.933 -22.797 1.00 89.38 203 LEU A N 1
ATOM 1632 C CA . LEU A 1 203 ? 7.420 -2.867 -22.212 1.00 89.38 203 LEU A CA 1
ATOM 1633 C C . LEU A 1 203 ? 7.404 -4.228 -22.911 1.00 89.38 203 LEU A C 1
ATOM 1635 O O . LEU A 1 203 ? 8.461 -4.779 -23.194 1.00 89.38 203 LEU A O 1
ATOM 1639 N N . ASN A 1 204 ? 6.228 -4.747 -23.269 1.00 88.88 204 ASN A N 1
ATOM 1640 C CA . ASN A 1 204 ? 6.137 -5.983 -24.048 1.00 88.88 204 ASN A CA 1
ATOM 1641 C C . ASN A 1 204 ? 6.793 -5.847 -25.429 1.00 88.88 204 ASN A C 1
ATOM 1643 O O . ASN A 1 204 ? 7.514 -6.748 -25.851 1.00 88.88 204 ASN A O 1
ATOM 1647 N N . ARG A 1 205 ? 6.589 -4.721 -26.125 1.00 90.69 205 ARG A N 1
ATOM 1648 C CA . ARG A 1 205 ? 7.245 -4.465 -27.420 1.00 90.69 205 ARG A CA 1
ATOM 1649 C C . ARG A 1 205 ? 8.761 -4.366 -27.276 1.00 90.69 205 ARG A C 1
ATOM 1651 O O . ARG A 1 205 ? 9.480 -4.943 -28.083 1.00 90.69 205 ARG A O 1
ATOM 1658 N N . ILE A 1 206 ? 9.235 -3.685 -26.237 1.00 88.12 206 ILE A N 1
ATOM 1659 C CA . ILE A 1 206 ? 10.661 -3.590 -25.911 1.00 88.12 206 ILE A CA 1
ATOM 1660 C C . ILE A 1 206 ? 11.236 -4.985 -25.653 1.00 88.12 206 ILE A C 1
ATOM 1662 O O . ILE A 1 206 ? 12.237 -5.345 -26.262 1.00 88.12 206 ILE A O 1
ATOM 1666 N N . GLN A 1 207 ? 10.565 -5.808 -24.841 1.00 88.00 207 GLN A N 1
ATOM 1667 C CA . GLN A 1 207 ? 10.989 -7.184 -24.578 1.00 88.00 207 GLN A CA 1
ATOM 1668 C C . GLN A 1 207 ? 11.069 -8.015 -25.866 1.00 88.00 207 GLN A C 1
ATOM 1670 O O . GLN A 1 207 ? 12.024 -8.765 -26.044 1.00 88.00 207 GLN A O 1
ATOM 1675 N N . MET A 1 208 ? 10.098 -7.878 -26.778 1.00 88.75 208 MET A N 1
ATOM 1676 C CA . MET A 1 208 ? 10.128 -8.568 -28.075 1.00 88.75 208 MET A CA 1
ATOM 1677 C C . MET A 1 208 ? 11.345 -8.167 -28.914 1.00 88.75 208 MET A C 1
ATOM 1679 O O . MET A 1 208 ? 11.991 -9.036 -29.490 1.00 88.75 208 MET A O 1
ATOM 1683 N N . ILE A 1 209 ? 11.666 -6.871 -28.966 1.00 87.31 209 ILE A N 1
ATOM 1684 C CA . ILE A 1 209 ? 12.830 -6.358 -29.702 1.00 87.31 209 ILE A CA 1
ATOM 1685 C C . ILE A 1 209 ? 14.127 -6.864 -29.063 1.00 87.31 209 ILE A C 1
ATOM 1687 O O . ILE A 1 209 ? 14.980 -7.399 -29.762 1.00 87.31 209 ILE A O 1
ATOM 1691 N N . ILE A 1 210 ? 14.255 -6.759 -27.739 1.00 85.69 210 ILE A N 1
ATOM 1692 C CA . ILE A 1 210 ? 15.428 -7.238 -26.995 1.00 85.69 210 ILE A CA 1
ATOM 1693 C C . ILE A 1 210 ? 15.647 -8.733 -27.243 1.00 85.69 210 ILE A C 1
ATOM 1695 O O . ILE A 1 210 ? 16.750 -9.139 -27.590 1.00 85.69 210 ILE A O 1
ATOM 1699 N N . ASN A 1 211 ? 14.589 -9.543 -27.151 1.00 87.06 211 ASN A N 1
ATOM 1700 C CA . ASN A 1 211 ? 14.667 -10.985 -27.385 1.00 87.06 211 ASN A CA 1
ATOM 1701 C C . ASN A 1 211 ? 15.076 -11.352 -28.819 1.00 87.06 211 ASN A C 1
ATOM 1703 O O . ASN A 1 211 ? 15.591 -12.445 -29.027 1.00 87.06 211 ASN A O 1
ATOM 1707 N N . ALA A 1 212 ? 14.814 -10.482 -29.798 1.00 86.50 212 ALA A N 1
ATOM 1708 C CA . ALA A 1 212 ? 15.204 -10.698 -31.189 1.00 86.50 212 ALA A CA 1
ATOM 1709 C C . ALA A 1 212 ? 16.648 -10.256 -31.481 1.00 86.50 212 ALA A C 1
ATOM 1711 O O . ALA A 1 212 ? 17.265 -10.780 -32.403 1.00 86.50 212 ALA A O 1
ATOM 1712 N N . LEU A 1 213 ? 17.170 -9.282 -30.729 1.00 80.12 213 LEU A N 1
ATOM 1713 C CA . LEU A 1 213 ? 18.499 -8.702 -30.947 1.00 80.12 213 LEU A CA 1
ATOM 1714 C C . LEU A 1 213 ? 19.599 -9.365 -30.115 1.00 80.12 213 LEU A C 1
ATOM 1716 O O . LEU A 1 213 ? 20.772 -9.250 -30.456 1.00 80.12 213 LEU A O 1
ATOM 1720 N N . VAL A 1 214 ? 19.229 -9.999 -29.005 1.00 81.25 214 VAL A N 1
ATOM 1721 C CA . VAL A 1 214 ? 20.159 -10.417 -27.959 1.00 81.25 214 VAL A CA 1
ATOM 1722 C C . VAL A 1 214 ? 19.872 -11.860 -27.589 1.00 81.25 214 VAL A C 1
ATOM 1724 O O . VAL A 1 214 ? 18.737 -12.201 -27.269 1.00 81.25 214 VAL A O 1
ATOM 1727 N N . GLU A 1 215 ? 20.890 -12.716 -27.609 1.00 79.81 215 GLU A N 1
ATOM 1728 C CA . GLU A 1 215 ? 20.735 -14.136 -27.269 1.00 79.81 215 GLU A CA 1
ATOM 1729 C C . GLU A 1 215 ? 20.926 -14.394 -25.771 1.00 79.81 215 GLU A C 1
ATOM 1731 O O . GLU A 1 215 ? 20.166 -15.163 -25.178 1.00 79.81 215 GLU A O 1
ATOM 1736 N N . ASN A 1 216 ? 21.891 -13.713 -25.147 1.00 81.38 216 ASN A N 1
ATOM 1737 C CA . ASN A 1 216 ? 22.267 -13.902 -23.749 1.00 81.38 216 ASN A CA 1
ATOM 1738 C C . ASN A 1 216 ? 21.196 -13.345 -22.793 1.00 81.38 216 ASN A C 1
ATOM 1740 O O . ASN A 1 216 ? 20.822 -12.177 -22.866 1.00 81.38 216 ASN A O 1
ATOM 1744 N N . ASP A 1 217 ? 20.712 -14.168 -21.862 1.00 80.50 217 ASP A N 1
ATOM 1745 C CA . ASP A 1 217 ? 19.636 -13.774 -20.945 1.00 80.50 217 ASP A CA 1
ATOM 1746 C C . ASP A 1 217 ? 20.039 -12.669 -19.959 1.00 80.50 217 ASP A C 1
ATOM 1748 O O . ASP A 1 217 ? 19.209 -11.822 -19.631 1.00 80.50 217 ASP A O 1
ATOM 1752 N N . LEU A 1 218 ? 21.308 -12.620 -19.540 1.00 74.56 218 LEU A N 1
ATOM 1753 C CA . LEU A 1 218 ? 21.808 -11.544 -18.686 1.00 74.56 218 LEU A CA 1
ATOM 1754 C C . LEU A 1 218 ? 21.832 -10.213 -19.444 1.00 74.56 218 LEU A C 1
ATOM 1756 O O . LEU A 1 218 ? 21.451 -9.184 -18.896 1.00 74.56 218 LEU A O 1
ATOM 1760 N N . GLU A 1 219 ? 22.223 -10.233 -20.718 1.00 74.00 219 GLU A N 1
ATOM 1761 C CA . GLU A 1 219 ? 22.167 -9.057 -21.592 1.00 74.00 219 GLU A CA 1
ATOM 1762 C C . GLU A 1 219 ? 20.739 -8.554 -21.765 1.00 74.00 219 GLU A C 1
ATOM 1764 O O . GLU A 1 219 ? 20.488 -7.359 -21.601 1.00 74.00 219 GLU A O 1
ATOM 1769 N N . LYS A 1 220 ? 19.783 -9.458 -22.002 1.00 80.94 220 LYS A N 1
ATOM 1770 C CA . LYS A 1 220 ? 18.363 -9.092 -22.077 1.00 80.94 220 LYS A CA 1
ATOM 1771 C C . LYS A 1 220 ? 17.889 -8.442 -20.783 1.00 80.94 220 LYS A C 1
ATOM 1773 O O . LYS A 1 220 ? 17.202 -7.427 -20.845 1.00 80.94 220 LYS A O 1
ATOM 1778 N N . GLU A 1 221 ? 18.250 -9.005 -19.632 1.00 78.12 221 GLU A N 1
ATOM 1779 C CA . GLU A 1 221 ? 17.851 -8.492 -18.320 1.00 78.12 221 GLU A CA 1
ATOM 1780 C C . GLU A 1 221 ? 18.433 -7.097 -18.058 1.00 78.12 221 GLU A C 1
ATOM 1782 O O . GLU A 1 221 ? 17.694 -6.185 -17.679 1.00 78.12 221 GLU A O 1
ATOM 1787 N N . VAL A 1 222 ? 19.726 -6.900 -18.348 1.00 74.94 222 VAL A N 1
ATOM 1788 C CA . VAL A 1 222 ? 20.391 -5.593 -18.253 1.00 74.94 222 VAL A CA 1
ATOM 1789 C C . VAL A 1 222 ? 19.670 -4.582 -19.122 1.00 74.94 222 VAL A C 1
ATOM 1791 O O . VAL A 1 222 ? 19.225 -3.564 -18.601 1.00 74.94 222 VAL A O 1
ATOM 1794 N N . ILE A 1 223 ? 19.494 -4.872 -20.413 1.00 75.69 223 ILE A N 1
ATOM 1795 C CA . ILE A 1 223 ? 18.879 -3.936 -21.358 1.00 75.69 223 ILE A CA 1
ATOM 1796 C C . ILE A 1 223 ? 17.440 -3.635 -20.952 1.00 75.69 223 ILE A C 1
ATOM 1798 O O . ILE A 1 223 ? 17.025 -2.480 -20.955 1.00 75.69 223 ILE A O 1
ATOM 1802 N N . PHE A 1 224 ? 16.675 -4.656 -20.566 1.00 80.44 224 PHE A N 1
ATOM 1803 C CA . PHE A 1 224 ? 15.283 -4.491 -20.175 1.00 80.44 224 PHE A CA 1
ATOM 1804 C C . PHE A 1 224 ? 15.138 -3.634 -18.911 1.00 80.44 224 PHE A C 1
ATOM 1806 O O . PHE A 1 224 ? 14.244 -2.785 -18.848 1.00 80.44 224 PHE A O 1
ATOM 1813 N N . SER A 1 225 ? 16.045 -3.783 -17.938 1.00 75.75 225 SER A N 1
ATOM 1814 C CA . SER A 1 225 ? 16.051 -2.966 -16.717 1.00 75.75 225 SER A CA 1
ATOM 1815 C C . SER A 1 225 ? 16.170 -1.465 -17.006 1.00 75.75 225 SER A C 1
ATOM 1817 O O . SER A 1 225 ? 15.547 -0.660 -16.312 1.00 75.75 225 SER A O 1
ATOM 1819 N N . LEU A 1 226 ? 16.848 -1.084 -18.098 1.00 74.00 226 LEU A N 1
ATOM 1820 C CA . LEU A 1 226 ? 17.016 0.314 -18.521 1.00 74.00 226 LEU A CA 1
ATOM 1821 C C . LEU A 1 226 ? 15.676 0.980 -18.867 1.00 74.00 226 LEU A C 1
ATOM 1823 O O . LEU A 1 226 ? 15.506 2.186 -18.684 1.00 74.00 226 LEU A O 1
ATOM 1827 N N . PHE A 1 227 ? 14.706 0.192 -19.337 1.00 78.00 227 PHE A N 1
ATOM 1828 C CA . PHE A 1 227 ? 13.367 0.658 -19.702 1.00 78.00 227 PHE A CA 1
ATOM 1829 C C . PHE A 1 227 ? 12.349 0.524 -18.561 1.00 78.00 227 PHE A C 1
ATOM 1831 O O . PHE A 1 227 ? 11.210 0.987 -18.680 1.00 78.00 227 PHE A O 1
ATOM 1838 N N . PHE A 1 228 ? 12.734 -0.098 -17.445 1.00 73.44 228 PHE A N 1
ATOM 1839 C CA . PHE A 1 228 ? 11.831 -0.395 -16.339 1.00 73.44 228 PHE A CA 1
ATOM 1840 C C . PHE A 1 228 ? 11.482 0.855 -15.509 1.00 73.44 228 PHE A C 1
ATOM 1842 O O . PHE A 1 228 ? 10.298 1.091 -15.203 1.00 73.44 228 PHE A O 1
ATOM 1849 N N . ASP A 1 229 ? 12.491 1.688 -15.214 1.00 71.75 229 ASP A N 1
ATOM 1850 C CA . ASP A 1 229 ? 12.357 2.993 -14.551 1.00 71.75 229 ASP A CA 1
ATOM 1851 C C . ASP A 1 229 ? 13.048 4.119 -15.333 1.00 71.75 229 ASP A C 1
ATOM 1853 O O . ASP A 1 229 ? 14.204 4.467 -15.106 1.00 71.75 229 ASP A O 1
ATOM 1857 N N . THR A 1 230 ? 12.296 4.764 -16.224 1.00 68.12 230 THR A N 1
ATOM 1858 C CA . THR A 1 230 ? 12.820 5.851 -17.056 1.00 68.12 230 THR A CA 1
ATOM 1859 C C . THR A 1 230 ? 13.255 7.087 -16.260 1.00 68.12 230 THR A C 1
ATOM 1861 O O . THR A 1 230 ? 14.022 7.897 -16.777 1.00 68.12 230 THR A O 1
ATOM 1864 N N . LYS A 1 231 ? 12.822 7.258 -14.998 1.00 67.50 231 LYS A N 1
ATOM 1865 C CA . LYS A 1 231 ? 13.217 8.422 -14.186 1.00 67.50 231 LYS A CA 1
ATOM 1866 C C . LYS A 1 231 ? 14.684 8.360 -13.772 1.00 67.50 231 LYS A C 1
ATOM 1868 O O . LYS A 1 231 ? 15.348 9.396 -13.784 1.00 67.50 231 LYS A O 1
ATOM 1873 N N . SER A 1 232 ? 15.177 7.182 -13.392 1.00 62.19 232 SER A N 1
ATOM 1874 C CA . SER A 1 232 ? 16.603 6.972 -13.114 1.00 62.19 232 SER A CA 1
ATOM 1875 C C . SER A 1 232 ? 17.422 7.054 -14.399 1.00 62.19 232 SER A C 1
ATOM 1877 O O . SER A 1 232 ? 18.466 7.694 -14.428 1.00 62.19 232 SER A O 1
ATOM 1879 N N . THR A 1 233 ? 16.880 6.503 -15.483 1.00 60.97 233 THR A N 1
ATOM 1880 C CA . THR A 1 233 ? 17.496 6.420 -16.811 1.00 60.97 233 THR A CA 1
ATOM 1881 C C . THR A 1 233 ? 17.785 7.800 -17.425 1.00 60.97 233 THR A C 1
ATOM 1883 O O . THR A 1 233 ? 18.856 8.017 -17.986 1.00 60.97 233 THR A O 1
ATOM 1886 N N . VAL A 1 234 ? 16.888 8.777 -17.244 1.00 61.53 234 VAL A N 1
ATOM 1887 C CA . VAL A 1 234 ? 17.096 10.170 -17.696 1.00 61.53 234 VAL A CA 1
ATOM 1888 C C . VAL A 1 234 ? 18.085 10.939 -16.808 1.00 61.53 234 VAL A C 1
ATOM 1890 O O . VAL A 1 234 ? 18.813 11.798 -17.293 1.00 61.53 234 VAL A O 1
ATOM 1893 N N . LYS A 1 235 ? 18.146 10.643 -15.502 1.00 67.56 235 LYS A N 1
ATOM 1894 C CA . LYS A 1 235 ? 19.064 11.316 -14.556 1.00 67.56 235 LYS A CA 1
ATOM 1895 C C . LYS A 1 235 ? 20.505 10.794 -14.611 1.00 67.56 235 LYS A C 1
ATOM 1897 O O . LYS A 1 235 ? 21.377 11.349 -13.937 1.00 67.56 235 LYS A O 1
ATOM 1902 N N . GLY A 1 236 ? 20.738 9.756 -15.404 1.00 65.00 236 GLY A N 1
ATOM 1903 C CA . GLY A 1 236 ? 21.992 9.031 -15.460 1.00 65.00 236 GLY A CA 1
ATOM 1904 C C . GLY A 1 236 ? 22.023 7.914 -14.420 1.00 65.00 236 GLY A C 1
ATOM 1905 O O . GLY A 1 236 ? 21.895 8.187 -13.227 1.00 65.00 236 GLY A O 1
ATOM 1906 N N . ILE A 1 237 ? 22.224 6.674 -14.866 1.00 69.69 237 ILE A N 1
ATOM 1907 C CA . ILE A 1 237 ? 22.382 5.507 -13.987 1.00 69.69 237 ILE A CA 1
ATOM 1908 C C . ILE A 1 237 ? 23.859 5.117 -13.939 1.00 69.69 237 ILE A C 1
ATOM 1910 O O . ILE A 1 237 ? 24.532 5.032 -14.967 1.00 69.69 237 ILE A O 1
ATOM 1914 N N . THR A 1 238 ? 24.375 4.883 -12.738 1.00 71.62 238 THR A N 1
ATOM 1915 C CA . THR A 1 238 ? 25.722 4.349 -12.518 1.00 71.62 238 THR A CA 1
ATOM 1916 C C . THR A 1 238 ? 25.746 2.825 -12.638 1.00 71.62 238 THR A C 1
ATOM 1918 O O . THR A 1 238 ? 24.763 2.140 -12.357 1.00 71.62 238 THR A O 1
ATOM 1921 N N . LEU A 1 239 ? 26.905 2.258 -12.981 1.00 67.00 239 LEU A N 1
ATOM 1922 C CA . LEU A 1 239 ? 27.100 0.802 -12.993 1.00 67.00 239 LEU A CA 1
ATOM 1923 C C . LEU A 1 239 ? 26.712 0.147 -11.656 1.00 67.00 239 LEU A C 1
ATOM 1925 O O . LEU A 1 239 ? 26.117 -0.928 -11.637 1.00 67.00 239 LEU A O 1
ATOM 1929 N N . GLU A 1 240 ? 27.042 0.790 -10.535 1.00 65.62 240 GLU A N 1
ATOM 1930 C CA . GLU A 1 240 ? 26.722 0.272 -9.204 1.00 65.62 240 GLU A CA 1
ATOM 1931 C C . GLU A 1 240 ? 25.204 0.220 -8.966 1.00 65.62 240 GLU A C 1
ATOM 1933 O O . GLU A 1 240 ? 24.703 -0.752 -8.401 1.00 65.62 240 GLU A O 1
ATOM 1938 N N . GLU A 1 241 ? 24.451 1.208 -9.452 1.00 68.12 241 GLU A N 1
ATOM 1939 C CA . GLU A 1 241 ? 22.985 1.209 -9.405 1.00 68.12 241 GLU A CA 1
ATOM 1940 C C . GLU A 1 241 ? 22.384 0.119 -10.294 1.00 68.12 241 GLU A C 1
ATOM 1942 O O . GLU A 1 241 ? 21.508 -0.605 -9.825 1.00 68.12 241 GLU A O 1
ATOM 1947 N N . ILE A 1 242 ? 22.894 -0.069 -11.518 1.00 68.06 242 ILE A N 1
ATOM 1948 C CA . ILE A 1 242 ? 22.473 -1.159 -12.419 1.00 68.06 242 ILE A CA 1
ATOM 1949 C C . ILE A 1 242 ? 22.716 -2.516 -11.752 1.00 68.06 242 ILE A C 1
ATOM 1951 O O . ILE A 1 242 ? 21.818 -3.354 -11.693 1.00 68.06 242 ILE A O 1
ATOM 1955 N N . ILE A 1 243 ? 23.901 -2.721 -11.170 1.00 63.00 243 ILE A N 1
ATOM 1956 C CA . ILE A 1 243 ? 24.230 -3.954 -10.447 1.00 63.00 243 ILE A CA 1
ATOM 1957 C C . ILE A 1 243 ? 23.284 -4.157 -9.260 1.00 63.00 243 ILE A C 1
ATOM 1959 O O . ILE A 1 243 ? 22.789 -5.261 -9.037 1.00 63.00 243 ILE A O 1
ATOM 1963 N N . ASN A 1 244 ? 23.019 -3.111 -8.482 1.00 64.31 244 ASN A N 1
ATOM 1964 C CA . ASN A 1 244 ? 22.143 -3.210 -7.319 1.00 64.31 244 ASN A CA 1
ATOM 1965 C C . ASN A 1 244 ? 20.683 -3.492 -7.710 1.00 64.31 244 ASN A C 1
ATOM 1967 O O . ASN A 1 244 ? 20.009 -4.238 -6.995 1.00 64.31 244 ASN A O 1
ATOM 1971 N N . GLN A 1 245 ? 20.214 -2.936 -8.831 1.00 63.34 245 GLN A N 1
ATOM 1972 C CA . GLN A 1 245 ? 18.867 -3.151 -9.364 1.00 63.34 245 GLN A CA 1
ATOM 1973 C C . GLN A 1 245 ? 18.696 -4.552 -9.968 1.00 63.34 245 GLN A C 1
ATOM 1975 O O . GLN A 1 245 ? 17.710 -5.217 -9.662 1.00 63.34 245 GLN A O 1
ATOM 1980 N N . LEU A 1 246 ? 19.664 -5.021 -10.762 1.00 61.19 246 LEU A N 1
ATOM 1981 C CA . LEU A 1 246 ? 19.624 -6.326 -11.431 1.00 61.19 246 LEU A CA 1
ATOM 1982 C C . LEU A 1 246 ? 19.878 -7.488 -10.476 1.00 61.19 246 LEU A C 1
ATOM 1984 O O . LEU A 1 246 ? 19.150 -8.473 -10.447 1.00 61.19 246 LEU A O 1
ATOM 1988 N N . PHE A 1 247 ? 20.924 -7.391 -9.658 1.00 54.41 247 PHE A N 1
ATOM 1989 C CA . PHE A 1 247 ? 21.405 -8.558 -8.922 1.00 54.41 247 PHE A CA 1
ATOM 1990 C C . PHE A 1 247 ? 20.772 -8.731 -7.556 1.00 54.41 247 PHE A C 1
ATOM 1992 O O . PHE A 1 247 ? 21.210 -9.647 -6.853 1.00 54.41 247 PHE A O 1
ATOM 1999 N N . LEU A 1 248 ? 19.806 -7.871 -7.173 1.00 50.47 248 LEU A N 1
ATOM 2000 C CA . LEU A 1 248 ? 19.171 -7.837 -5.849 1.00 50.47 248 LEU A CA 1
ATOM 2001 C C . LEU A 1 248 ? 20.158 -8.362 -4.810 1.00 50.47 248 LEU A C 1
ATOM 2003 O O . LEU A 1 248 ? 19.955 -9.465 -4.285 1.00 50.47 248 LEU A O 1
ATOM 2007 N N . ARG A 1 249 ? 21.302 -7.667 -4.629 1.00 42.00 249 ARG A N 1
ATOM 2008 C CA . ARG A 1 249 ? 22.374 -8.118 -3.722 1.00 42.00 249 ARG A CA 1
ATOM 2009 C C . ARG A 1 249 ? 21.682 -8.660 -2.491 1.00 42.00 249 ARG A C 1
ATOM 2011 O O . ARG A 1 249 ? 20.934 -7.894 -1.888 1.00 42.00 249 ARG A O 1
ATOM 2018 N N . LYS A 1 250 ? 21.855 -9.963 -2.200 1.00 40.62 250 LYS A N 1
ATOM 2019 C CA . LYS A 1 250 ? 21.152 -10.685 -1.126 1.00 40.62 250 LYS A CA 1
ATOM 2020 C C . LYS A 1 250 ? 20.992 -9.731 0.054 1.00 40.62 250 LYS A C 1
ATOM 2022 O O . LYS A 1 250 ? 21.967 -9.523 0.779 1.00 40.62 250 LYS A O 1
ATOM 2027 N N . LYS A 1 251 ? 19.812 -9.106 0.209 1.00 41.84 251 LYS A N 1
ATOM 2028 C CA . LYS A 1 251 ? 19.568 -8.215 1.346 1.00 41.84 251 LYS A CA 1
ATOM 2029 C C . LYS A 1 251 ? 19.897 -9.039 2.576 1.00 41.84 251 LYS A C 1
ATOM 2031 O O . LYS A 1 251 ? 19.579 -10.234 2.610 1.00 41.84 251 LYS A O 1
ATOM 2036 N N . ALA A 1 252 ? 20.609 -8.437 3.523 1.00 38.38 252 ALA A N 1
ATOM 2037 C CA . ALA A 1 252 ? 21.136 -9.176 4.650 1.00 38.38 252 ALA A CA 1
ATOM 2038 C C . ALA A 1 252 ? 20.008 -9.962 5.327 1.00 38.38 252 ALA A C 1
ATOM 2040 O O . ALA A 1 252 ? 19.107 -9.375 5.920 1.00 38.38 252 ALA A O 1
ATOM 2041 N N . ARG A 1 253 ? 20.027 -11.294 5.204 1.00 38.78 253 ARG A N 1
ATOM 2042 C CA . ARG A 1 253 ? 19.046 -12.138 5.889 1.00 38.78 253 ARG A CA 1
ATOM 2043 C C . ARG A 1 253 ? 19.267 -11.948 7.383 1.00 38.78 253 ARG A C 1
ATOM 2045 O O . ARG A 1 253 ? 20.415 -12.052 7.837 1.00 38.78 253 ARG A O 1
ATOM 2052 N N . ALA A 1 254 ? 18.195 -11.674 8.126 1.00 37.47 254 ALA A N 1
ATOM 2053 C CA . ALA A 1 254 ? 18.246 -11.530 9.577 1.00 37.47 254 ALA A CA 1
ATOM 2054 C C . ALA A 1 254 ? 19.052 -12.693 10.195 1.00 37.47 254 ALA A C 1
ATOM 2056 O O . ALA A 1 254 ? 18.787 -13.858 9.904 1.00 37.47 254 ALA A O 1
ATOM 2057 N N . GLY A 1 255 ? 20.086 -12.370 10.980 1.00 46.50 255 GLY A N 1
ATOM 2058 C CA . GLY A 1 255 ? 20.978 -13.352 11.615 1.00 46.50 255 GLY A CA 1
ATOM 2059 C C . GLY A 1 255 ? 22.267 -13.706 10.855 1.00 46.50 255 GLY A C 1
ATOM 2060 O O . GLY A 1 255 ? 23.066 -14.483 11.370 1.00 46.50 255 GLY A O 1
ATOM 2061 N N . THR A 1 256 ? 22.530 -13.138 9.671 1.00 43.41 256 THR A N 1
ATOM 2062 C CA . THR A 1 256 ? 23.806 -13.367 8.959 1.00 43.41 256 THR A CA 1
ATOM 2063 C C . THR A 1 256 ? 24.819 -12.255 9.274 1.00 43.41 256 THR A C 1
ATOM 2065 O O . THR A 1 256 ? 24.505 -11.086 9.044 1.00 43.41 256 THR A O 1
ATOM 2068 N N . PRO A 1 257 ? 26.040 -12.566 9.754 1.00 47.16 257 PRO A N 1
ATOM 2069 C CA . PRO A 1 257 ? 27.027 -11.548 10.113 1.00 47.16 257 PRO A CA 1
ATOM 2070 C C . PRO A 1 257 ? 27.422 -10.637 8.943 1.00 47.16 257 PRO A C 1
ATOM 2072 O O . PRO A 1 257 ? 27.688 -11.127 7.843 1.00 47.16 257 PRO A O 1
ATOM 2075 N N . LYS A 1 258 ? 27.535 -9.322 9.194 1.00 46.66 258 LYS A N 1
ATOM 2076 C CA . LYS A 1 258 ? 27.865 -8.302 8.175 1.00 46.66 258 LYS A CA 1
ATOM 2077 C C . LYS A 1 258 ? 29.126 -8.637 7.366 1.00 46.66 258 LYS A C 1
ATOM 2079 O O . LYS A 1 258 ? 29.138 -8.406 6.164 1.00 46.66 258 LYS A O 1
ATOM 2084 N N . TYR A 1 259 ? 30.135 -9.270 7.972 1.00 51.78 259 TYR A N 1
ATOM 2085 C CA . TYR A 1 259 ? 31.382 -9.644 7.290 1.00 51.78 259 TYR A CA 1
ATOM 2086 C C . TYR A 1 259 ? 31.212 -10.679 6.162 1.00 51.78 259 TYR A C 1
ATOM 2088 O O . TYR A 1 259 ? 32.060 -10.747 5.276 1.00 51.78 259 TYR A O 1
ATOM 2096 N N . LYS A 1 260 ? 30.111 -11.450 6.132 1.00 45.81 260 LYS A N 1
ATOM 2097 C CA . LYS A 1 260 ? 29.797 -12.362 5.012 1.00 45.81 260 LYS A CA 1
ATOM 2098 C C . LYS A 1 260 ? 29.308 -11.637 3.750 1.00 45.81 260 LYS A C 1
ATOM 2100 O O . LYS A 1 260 ? 29.263 -12.262 2.699 1.00 45.81 260 LYS A O 1
ATOM 2105 N N . TYR A 1 261 ? 28.976 -10.348 3.846 1.00 48.56 261 TYR A N 1
ATOM 2106 C CA . TYR A 1 261 ? 28.585 -9.494 2.716 1.00 48.56 261 TYR A CA 1
ATOM 2107 C C . TYR A 1 261 ? 29.733 -8.599 2.217 1.00 48.56 261 TYR A C 1
ATOM 2109 O O . TYR A 1 261 ? 29.551 -7.868 1.251 1.00 48.56 261 TYR A O 1
ATOM 2117 N N . ILE A 1 262 ? 30.901 -8.637 2.877 1.00 43.41 262 ILE A N 1
ATOM 2118 C CA . ILE A 1 262 ? 32.058 -7.768 2.583 1.00 43.41 262 ILE A CA 1
ATOM 2119 C C . ILE A 1 262 ? 33.025 -8.425 1.585 1.00 43.41 262 ILE A C 1
ATOM 2121 O O . ILE A 1 262 ? 33.776 -7.731 0.909 1.00 43.41 262 ILE A O 1
ATOM 2125 N N . LYS A 1 263 ? 32.989 -9.755 1.427 1.00 44.75 263 LYS A N 1
ATOM 2126 C CA . LYS A 1 263 ? 33.724 -10.417 0.345 1.00 44.75 263 LYS A CA 1
ATOM 2127 C C . LYS A 1 263 ? 32.921 -10.304 -0.945 1.00 44.75 263 LYS A C 1
ATOM 2129 O O . LYS A 1 263 ? 31.965 -11.052 -1.142 1.00 44.75 263 LYS A O 1
ATOM 2134 N N . THR A 1 264 ? 33.318 -9.379 -1.811 1.00 47.44 264 THR A N 1
ATOM 2135 C CA . THR A 1 264 ? 33.007 -9.445 -3.239 1.00 47.44 264 THR A CA 1
ATOM 2136 C C . THR A 1 264 ? 33.549 -10.788 -3.723 1.00 47.44 264 THR A C 1
ATOM 2138 O O . THR A 1 264 ? 34.760 -10.983 -3.776 1.00 47.44 264 THR A O 1
ATOM 2141 N N . ASP A 1 265 ? 32.663 -11.762 -3.929 1.00 55.78 265 ASP A N 1
ATOM 2142 C CA . ASP A 1 265 ? 33.035 -13.069 -4.475 1.00 55.78 265 ASP A CA 1
ATOM 2143 C C . ASP A 1 265 ? 33.722 -12.835 -5.831 1.00 55.78 265 ASP A C 1
ATOM 2145 O O . ASP A 1 265 ? 33.340 -11.921 -6.565 1.00 55.78 265 ASP A O 1
ATOM 2149 N N . GLU A 1 266 ? 34.726 -13.636 -6.168 1.00 53.75 266 GLU A N 1
ATOM 2150 C CA . GLU A 1 266 ? 35.468 -13.556 -7.433 1.00 53.75 266 GLU A CA 1
ATOM 2151 C C . GLU A 1 266 ? 34.496 -13.629 -8.628 1.00 53.75 266 GLU A C 1
ATOM 2153 O O . GLU A 1 266 ? 34.608 -12.871 -9.589 1.00 53.75 266 GLU A O 1
ATOM 2158 N N . LYS A 1 267 ? 33.405 -14.397 -8.473 1.00 54.22 267 LYS A N 1
ATOM 2159 C CA . LYS A 1 267 ? 32.268 -14.448 -9.410 1.00 54.22 267 LYS A CA 1
ATOM 2160 C C . LYS A 1 267 ? 31.490 -13.137 -9.553 1.00 54.22 267 LYS A C 1
ATOM 2162 O O . LYS A 1 267 ? 30.887 -12.891 -10.590 1.00 54.22 267 LYS A O 1
ATOM 2167 N N . THR A 1 268 ? 31.436 -12.313 -8.508 1.00 54.94 268 THR A N 1
ATOM 2168 C CA . THR A 1 268 ? 30.756 -11.003 -8.530 1.00 54.94 268 THR A CA 1
ATOM 2169 C C . THR A 1 268 ? 31.621 -9.961 -9.238 1.00 54.94 268 THR A C 1
ATOM 2171 O O . THR A 1 268 ? 31.089 -9.130 -9.965 1.00 54.94 268 THR A O 1
ATOM 2174 N N . LEU A 1 269 ? 32.945 -10.031 -9.062 1.00 56.22 269 LEU A N 1
ATOM 2175 C CA . LEU A 1 269 ? 33.912 -9.203 -9.789 1.00 56.22 269 LEU A CA 1
ATOM 2176 C C . LEU A 1 269 ? 33.945 -9.551 -11.282 1.00 56.22 269 LEU A C 1
ATOM 2178 O O . LEU A 1 269 ? 33.852 -8.649 -12.107 1.00 56.22 269 LEU A O 1
ATOM 2182 N N . GLN A 1 270 ? 33.979 -10.843 -11.618 1.00 62.41 270 GLN A N 1
ATOM 2183 C CA . GLN A 1 270 ? 33.934 -11.325 -13.001 1.00 62.41 270 GLN A CA 1
ATOM 2184 C C . GLN A 1 270 ? 32.630 -10.916 -13.707 1.00 62.41 270 GLN A C 1
ATOM 2186 O O . GLN A 1 270 ? 32.669 -10.338 -14.787 1.00 62.41 270 GLN A O 1
ATOM 2191 N N . ARG A 1 271 ? 31.474 -11.073 -13.045 1.00 60.50 271 ARG A N 1
ATOM 2192 C CA . ARG A 1 271 ? 30.185 -10.570 -13.559 1.00 60.50 271 ARG A CA 1
ATOM 2193 C C . ARG A 1 271 ? 30.130 -9.048 -13.690 1.00 60.50 271 ARG A C 1
ATOM 2195 O O . ARG A 1 271 ? 29.469 -8.533 -14.582 1.00 60.50 271 ARG A O 1
ATOM 2202 N N . GLY A 1 272 ? 30.807 -8.319 -12.802 1.00 62.59 272 GLY A N 1
ATOM 2203 C CA . GLY A 1 272 ? 30.951 -6.865 -12.900 1.00 62.59 272 GLY A CA 1
ATOM 2204 C C . GLY A 1 272 ? 31.729 -6.431 -14.145 1.00 62.59 272 GLY A C 1
ATOM 2205 O O . GLY A 1 272 ? 31.384 -5.424 -14.757 1.00 62.59 272 GLY A O 1
ATOM 2206 N N . GLN A 1 273 ? 32.741 -7.208 -14.542 1.00 64.00 273 GLN A N 1
ATOM 2207 C CA . GLN A 1 273 ? 33.490 -6.994 -15.783 1.00 64.00 273 GLN A CA 1
ATOM 2208 C C . GLN A 1 273 ? 32.656 -7.353 -17.020 1.00 64.00 273 GLN A C 1
ATOM 2210 O O . GLN A 1 273 ? 32.596 -6.549 -17.945 1.00 64.00 273 GLN A O 1
ATOM 2215 N N . GLU A 1 274 ? 31.933 -8.478 -16.996 1.00 67.75 274 GLU A N 1
ATOM 2216 C CA . GLU A 1 274 ? 30.985 -8.860 -18.059 1.00 67.75 274 GLU A CA 1
ATOM 2217 C C . GLU A 1 274 ? 29.929 -7.764 -18.288 1.00 67.75 274 GLU A C 1
ATOM 2219 O O . GLU A 1 274 ? 29.654 -7.388 -19.423 1.00 67.75 274 GLU A O 1
ATOM 2224 N N . LEU A 1 275 ? 29.389 -7.177 -17.212 1.00 67.06 275 LEU A N 1
ATOM 2225 C CA . LEU A 1 275 ? 28.464 -6.040 -17.286 1.00 67.06 275 LEU A CA 1
ATOM 2226 C C . LEU A 1 275 ? 29.093 -4.795 -17.906 1.00 67.06 275 LEU A C 1
ATOM 2228 O O . LEU A 1 275 ? 28.432 -4.103 -18.668 1.00 67.06 275 LEU A O 1
ATOM 2232 N N . LEU A 1 276 ? 30.345 -4.483 -17.579 1.00 64.56 276 LEU A N 1
ATOM 2233 C CA . LEU A 1 276 ? 31.044 -3.335 -18.157 1.00 64.56 276 LEU A CA 1
ATOM 2234 C C . LEU A 1 276 ? 31.264 -3.505 -19.664 1.00 64.56 276 LEU A C 1
ATOM 2236 O O . LEU A 1 276 ? 31.015 -2.573 -20.427 1.00 64.56 276 LEU A O 1
ATOM 2240 N N . GLU A 1 277 ? 31.701 -4.686 -20.100 1.00 69.12 277 GLU A N 1
ATOM 2241 C CA . GLU A 1 277 ? 31.881 -5.006 -21.522 1.00 69.12 277 GLU A CA 1
ATOM 2242 C C . GLU A 1 277 ? 30.557 -4.939 -22.286 1.00 69.12 277 GLU A C 1
ATOM 2244 O O . GLU A 1 277 ? 30.474 -4.335 -23.357 1.00 69.12 277 GLU A O 1
ATOM 2249 N N . LEU A 1 278 ? 29.504 -5.477 -21.681 1.00 70.62 278 LEU A N 1
ATOM 2250 C CA . LEU A 1 278 ? 28.141 -5.439 -22.183 1.00 70.62 278 LEU A CA 1
ATOM 2251 C C . LEU A 1 278 ? 27.627 -4.006 -22.313 1.00 70.62 278 LEU A C 1
ATOM 2253 O O . LEU A 1 278 ? 27.144 -3.630 -23.374 1.00 70.62 278 LEU A O 1
ATOM 2257 N N . LEU A 1 279 ? 27.781 -3.166 -21.288 1.00 67.62 279 LEU A N 1
ATOM 2258 C CA . LEU A 1 279 ? 27.350 -1.766 -21.345 1.00 67.62 279 LEU A CA 1
ATOM 2259 C C . LEU A 1 279 ? 28.109 -0.979 -22.421 1.00 67.62 279 LEU A C 1
ATOM 2261 O O . LEU A 1 279 ? 27.497 -0.184 -23.131 1.00 67.62 279 LEU A O 1
ATOM 2265 N N . ASN A 1 280 ? 29.404 -1.246 -22.611 1.00 66.62 280 ASN A N 1
ATOM 2266 C CA . ASN A 1 280 ? 30.180 -0.658 -23.708 1.00 66.62 280 ASN A CA 1
ATOM 2267 C C . ASN A 1 280 ? 29.665 -1.103 -25.086 1.00 66.62 280 ASN A C 1
ATOM 2269 O O . ASN A 1 280 ? 29.572 -0.289 -26.008 1.00 66.62 280 ASN A O 1
ATOM 2273 N N . LEU A 1 281 ? 29.297 -2.379 -25.230 1.00 71.44 281 LEU A N 1
ATOM 2274 C CA . LEU A 1 281 ? 28.675 -2.906 -26.444 1.00 71.44 281 LEU A CA 1
ATOM 2275 C C . LEU A 1 281 ? 27.305 -2.257 -26.691 1.00 71.44 281 LEU A C 1
ATOM 2277 O O . LEU A 1 281 ? 26.993 -1.908 -27.830 1.00 71.44 281 LEU A O 1
ATOM 2281 N N . LEU A 1 282 ? 26.522 -2.023 -25.634 1.00 70.00 282 LEU A N 1
ATOM 2282 C CA . LEU A 1 282 ? 25.238 -1.334 -25.729 1.00 70.00 282 LEU A CA 1
ATOM 2283 C C . LEU A 1 282 ? 25.389 0.124 -26.166 1.00 70.00 282 LEU A C 1
ATOM 2285 O O . LEU A 1 282 ? 24.707 0.525 -27.102 1.00 70.00 282 LEU A O 1
ATOM 2289 N N . ILE A 1 283 ? 26.306 0.894 -25.568 1.00 69.44 283 ILE A N 1
ATOM 2290 C CA . ILE A 1 283 ? 26.592 2.279 -25.991 1.00 69.44 283 ILE A CA 1
ATOM 2291 C C . ILE A 1 283 ? 26.974 2.323 -27.476 1.00 69.44 283 ILE A C 1
ATOM 2293 O O . ILE A 1 283 ? 26.529 3.193 -28.219 1.00 69.44 283 ILE A O 1
ATOM 2297 N N . LYS A 1 284 ? 27.793 1.368 -27.931 1.00 72.50 284 LYS A N 1
ATOM 2298 C CA . LYS A 1 284 ? 28.255 1.317 -29.323 1.00 72.50 284 LYS A CA 1
ATOM 2299 C C . LYS A 1 284 ? 27.133 0.983 -30.311 1.00 72.50 284 LYS A C 1
ATOM 2301 O O . LYS A 1 284 ? 27.143 1.491 -31.430 1.00 72.50 284 LYS A O 1
ATOM 2306 N N . ASN A 1 285 ? 26.206 0.111 -29.919 1.00 74.56 285 ASN A N 1
ATOM 2307 C CA . ASN A 1 285 ? 25.193 -0.442 -30.819 1.00 74.56 285 ASN A CA 1
ATOM 2308 C C . ASN A 1 285 ? 23.843 0.285 -30.748 1.00 74.56 285 ASN A C 1
ATOM 2310 O O . ASN A 1 285 ? 23.058 0.199 -31.692 1.00 74.56 285 ASN A O 1
ATOM 2314 N N . PHE A 1 286 ? 23.564 1.010 -29.664 1.00 73.31 286 PHE A N 1
ATOM 2315 C CA . PHE A 1 286 ? 22.303 1.711 -29.448 1.00 73.31 286 PHE A CA 1
ATOM 2316 C C . PHE A 1 286 ? 22.545 3.214 -29.306 1.00 73.31 286 PHE A C 1
ATOM 2318 O O . PHE A 1 286 ? 22.908 3.701 -28.241 1.00 73.31 286 PHE A O 1
ATOM 2325 N N . GLY A 1 287 ? 22.279 3.968 -30.377 1.00 73.00 287 GLY A N 1
ATOM 2326 C CA . GLY A 1 287 ? 22.548 5.414 -30.439 1.00 73.00 287 GLY A CA 1
ATOM 2327 C C . GLY A 1 287 ? 21.752 6.287 -29.459 1.00 73.00 287 GLY A C 1
ATOM 2328 O O . GLY A 1 287 ? 2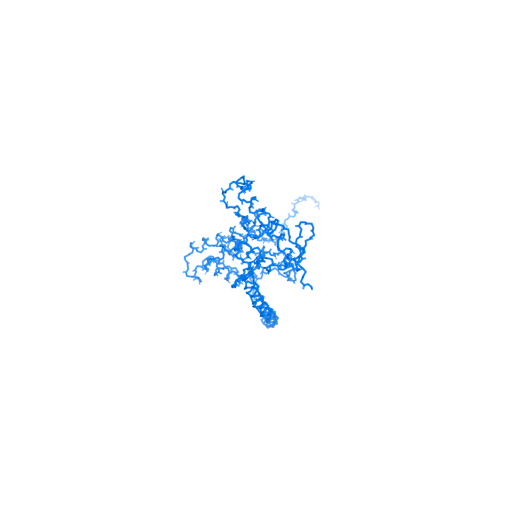2.079 7.457 -29.297 1.00 73.00 287 GLY A O 1
ATOM 2329 N N . PHE A 1 288 ? 20.735 5.734 -28.793 1.00 75.00 288 PHE A N 1
ATOM 2330 C CA . PHE A 1 288 ? 20.000 6.418 -27.726 1.00 75.00 288 PHE A CA 1
ATOM 2331 C C . PHE A 1 288 ? 20.672 6.279 -26.350 1.00 75.00 288 PHE A C 1
ATOM 2333 O O . PHE A 1 288 ? 20.193 6.873 -25.390 1.00 75.00 288 PHE A O 1
ATOM 2340 N N . ILE A 1 289 ? 21.752 5.496 -26.220 1.00 75.75 289 ILE A N 1
ATOM 2341 C CA . ILE A 1 289 ? 22.519 5.339 -24.977 1.00 75.75 289 ILE A CA 1
ATOM 2342 C C . ILE A 1 289 ? 23.773 6.207 -25.065 1.00 75.75 289 ILE A C 1
ATOM 2344 O O . ILE A 1 289 ? 24.612 6.028 -25.944 1.00 75.75 289 ILE A O 1
ATOM 2348 N N . GLN A 1 290 ? 23.917 7.132 -24.125 1.00 75.00 290 GLN A N 1
ATOM 2349 C CA . GLN A 1 290 ? 25.073 8.014 -23.992 1.00 75.00 290 GLN A CA 1
ATOM 2350 C C . GLN A 1 290 ? 25.798 7.737 -22.673 1.00 75.00 290 GLN A C 1
ATOM 2352 O O . GLN A 1 290 ? 25.207 7.248 -21.711 1.00 75.00 290 GLN A O 1
ATOM 2357 N N . SER A 1 291 ? 27.085 8.066 -22.602 1.00 75.69 291 SER A N 1
ATOM 2358 C CA . SER A 1 291 ? 27.877 7.942 -21.376 1.00 75.69 291 SER A CA 1
ATOM 2359 C C . SER A 1 291 ? 28.571 9.257 -21.043 1.00 75.69 291 SER A C 1
ATOM 2361 O O . SER A 1 291 ? 29.301 9.786 -21.880 1.00 75.69 291 SER A O 1
ATOM 2363 N N . GLU A 1 292 ? 28.416 9.738 -19.810 1.00 75.38 292 GLU A N 1
ATOM 2364 C CA . GLU A 1 292 ? 29.191 10.856 -19.259 1.00 75.38 292 GLU A CA 1
ATOM 2365 C C . GLU A 1 292 ? 29.943 10.360 -18.015 1.00 75.38 292 GLU A C 1
ATOM 2367 O O . GLU A 1 292 ? 29.365 10.108 -16.952 1.00 75.38 292 GLU A O 1
ATOM 2372 N N . GLY A 1 293 ? 31.253 10.141 -18.151 1.00 75.00 293 GLY A N 1
ATOM 2373 C CA . GLY A 1 293 ? 32.060 9.516 -17.102 1.00 75.00 293 GLY A CA 1
ATOM 2374 C C . GLY A 1 293 ? 31.593 8.089 -16.784 1.00 75.00 293 GLY A C 1
ATOM 2375 O O . GLY A 1 293 ? 31.603 7.224 -17.652 1.00 75.00 293 GLY A O 1
ATOM 2376 N N . LEU A 1 294 ? 31.196 7.840 -15.531 1.00 68.75 294 LEU A N 1
ATOM 2377 C CA . LEU A 1 294 ? 30.689 6.539 -15.054 1.00 68.75 294 LEU A CA 1
ATOM 2378 C C . LEU A 1 294 ? 29.153 6.429 -15.086 1.00 68.75 294 LEU A C 1
ATOM 2380 O O . LEU A 1 294 ? 28.593 5.481 -14.529 1.00 68.75 294 LEU A O 1
ATOM 2384 N N . LYS A 1 295 ? 28.468 7.415 -15.675 1.00 71.31 295 LYS A N 1
ATOM 2385 C CA . LYS A 1 295 ? 27.006 7.463 -15.765 1.00 71.31 295 LYS A CA 1
ATOM 2386 C C . LYS A 1 295 ? 26.541 7.203 -17.188 1.00 71.31 295 LYS A C 1
ATOM 2388 O O . LYS A 1 295 ? 27.108 7.739 -18.137 1.00 71.31 295 LYS A O 1
ATOM 2393 N N . LEU A 1 296 ? 25.476 6.421 -17.305 1.00 70.69 296 LEU A N 1
ATOM 2394 C CA . LEU A 1 296 ? 24.785 6.139 -18.555 1.00 70.69 296 LEU A CA 1
ATOM 2395 C C . LEU A 1 296 ? 23.489 6.931 -18.626 1.00 70.69 296 LEU A C 1
ATOM 2397 O O . LEU A 1 296 ? 22.666 6.842 -17.716 1.00 70.69 296 LEU A O 1
ATOM 2401 N N . PHE A 1 297 ? 23.311 7.667 -19.712 1.00 72.44 297 PHE A N 1
ATOM 2402 C CA . PHE A 1 297 ? 22.147 8.489 -20.012 1.00 72.44 297 PHE A CA 1
ATOM 2403 C C . PHE A 1 297 ? 21.421 7.921 -21.212 1.00 72.44 297 PHE A C 1
ATOM 2405 O O . PHE A 1 297 ? 22.014 7.257 -22.062 1.00 72.44 297 PHE A O 1
ATOM 2412 N N . PHE A 1 298 ? 20.130 8.208 -21.284 1.00 70.75 298 PHE A N 1
ATOM 2413 C CA . PHE A 1 298 ? 19.313 7.795 -22.406 1.00 70.75 298 PHE A CA 1
ATOM 2414 C C . PHE A 1 298 ? 18.712 9.034 -23.020 1.00 70.75 298 PHE A C 1
ATOM 2416 O O . PHE A 1 298 ? 17.940 9.748 -22.374 1.00 70.75 298 PHE A O 1
ATOM 2423 N N . ASP A 1 299 ? 19.101 9.277 -24.261 1.00 69.06 299 ASP A N 1
ATOM 2424 C CA . ASP A 1 299 ? 18.547 10.347 -25.058 1.00 69.06 299 ASP A CA 1
ATOM 2425 C C . ASP A 1 299 ? 17.322 9.800 -25.784 1.00 69.06 299 ASP A C 1
ATOM 2427 O O . ASP A 1 299 ? 17.416 9.093 -26.787 1.00 69.06 299 ASP A O 1
ATOM 2431 N N . PHE A 1 300 ? 16.158 10.047 -25.188 1.00 66.81 300 PHE A N 1
ATOM 2432 C CA . PHE A 1 300 ? 14.868 9.730 -25.794 1.00 66.81 300 PHE A CA 1
ATOM 2433 C C . PHE A 1 300 ? 14.328 10.894 -26.647 1.00 66.81 300 PHE A C 1
ATOM 2435 O O . PHE A 1 300 ? 13.162 10.826 -27.047 1.00 66.81 300 PHE A O 1
ATOM 2442 N N . ASN A 1 301 ? 15.118 11.961 -26.859 1.00 57.41 301 ASN A N 1
ATOM 2443 C CA . ASN A 1 301 ? 14.736 13.120 -27.676 1.00 57.41 301 ASN A CA 1
ATOM 2444 C C . ASN A 1 301 ? 14.942 12.886 -29.175 1.00 57.41 301 ASN A C 1
ATOM 2446 O O . ASN A 1 301 ? 15.848 12.112 -29.555 1.00 57.41 301 ASN A O 1
#

Mean predicted aligned error: 13.94 Å

Nearest PDB structures (foldseek):
  2p4w-assembly1_A  TM=5.102E-01  e=3.145E-07  Pyrococcus furiosus
  3gfl-assembly1_A-2  TM=5.474E-01  e=9.286E-04  Sulfurisphaera tokodaii
  5yhz-assembly1_A-2  TM=5.709E-01  e=1.381E-03  Lactococcus lactis subsp. lactis Il1403
  5jls-assembly1_A-2  TM=5.063E-01  e=1.101E-03  Streptococcus pyogenes serotype M3
  5yi0-assembly1_B  TM=5.732E-01  e=2.434E-03  Lactococcus lactis subsp. lactis Il1403

Sequence (301 aa):
MAKKREVEIKKNKKKLEPTSTVPMVFPGRREKMLRNDGSFNDEMFFELIGNDIRRKILSKLSKFPRFASDLAIDLGVSKQAIKKHLDKLVEFGIIEISLSQTDQKKQYYQISNQIAIFSKIDLTPNYFSLQCENTPSDLADAMDVLNHDPKTAITSSSRSRMDYTQLNFSLKALGQQLHTVEKEITVIEKKRKEALLQKTVLLNRIQMIINALVENDLEKEVIFSLFFDTKSTVKGITLEEIINQLFLRKKARAGTPKYKYIKTDEKTLQRGQELLELLNLLIKNFGFIQSEGLKLFFDFN

pLDDT: mean 74.03, std 19.69, range [27.44, 98.06]

InterPro domains:
  IPR001845 HTH ArsR-type DNA-binding domain [PF01022] (53-96)
  IPR001845 HTH ArsR-type DNA-binding domain [SM00418] (44-124)
  IPR011991 ArsR-like helix-turn-helix domain [cd00090] (46-123)
  IPR036388 Winged helix-like DNA-binding domain superfamily [G3DSA:1.10.10.10] (42-113)
  IPR036390 Winged helix DNA-binding domain superfamily [SSF46785] (44-116)
  IPR051081 HTH-type Metal-responsive Transcriptional Regulators [PTHR33154] (43-134)

Solvent-accessible surface area (backbone atoms only — not comparable to full-atom values): 18040 Å² total; per-residue (Å²): 134,85,86,88,86,86,82,87,91,78,87,84,85,75,74,82,69,83,76,82,76,71,78,75,69,70,86,53,57,49,73,61,37,35,41,99,86,68,44,75,29,55,72,56,49,49,65,54,56,70,37,67,67,52,43,53,50,50,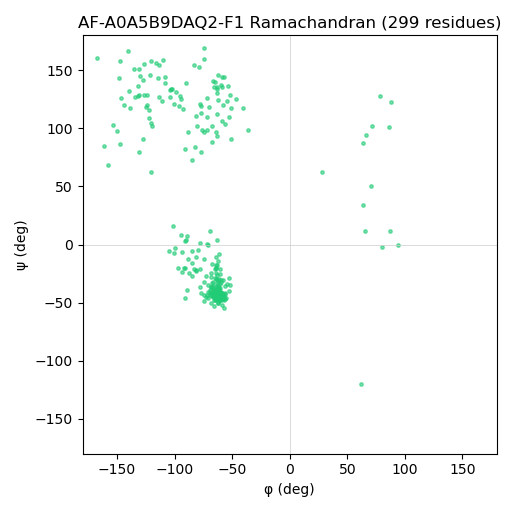64,52,26,73,76,45,69,40,41,59,65,56,52,13,64,77,67,76,43,57,53,69,61,43,46,57,49,50,53,55,37,28,44,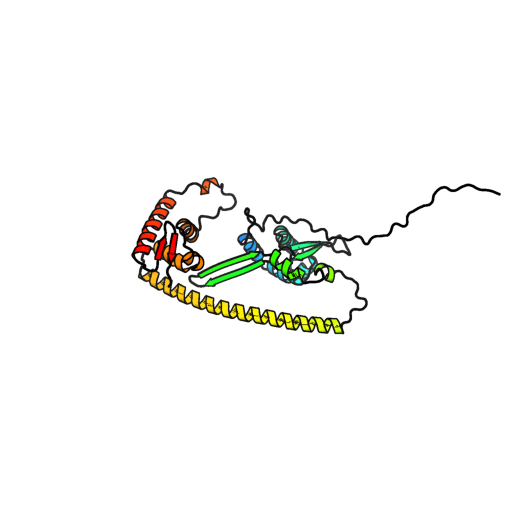38,43,59,27,42,62,42,64,36,92,91,41,79,86,44,60,32,36,28,60,31,85,78,56,37,78,50,74,48,79,48,80,54,83,96,43,76,47,81,47,69,48,69,45,29,63,63,51,48,63,66,48,66,75,48,95,62,66,75,78,56,72,79,67,64,83,72,77,79,81,74,60,63,68,62,50,50,52,52,51,50,52,51,51,52,53,50,52,52,52,52,49,52,53,52,54,50,53,49,55,51,52,53,53,50,53,54,50,42,54,52,48,53,53,50,50,55,51,41,63,72,77,40,86,53,66,68,58,39,51,56,59,51,54,54,68,72,49,57,71,52,28,61,72,38,40,37,65,68,55,52,48,50,68,73,60,55,63,79,69,80,57,91,93,59,64,71,72,76,73,66,62,77,46,70,69,53,53,53,50,52,50,52,49,52,56,48,50,52,51,44,43,74,74,34,88,42,40,46,73,64,88,74,26,37,30,49,57,87,122

Secondary structure (DSSP, 8-state):
-----------------------------GGGTB-TTS-B-HHHHHHHHTSHHHHHHHHHHTTS-EEHHHHHHHHT--HHHHHHHHHHHHHHTSEEEEE-SS-TT-EEEEE-TT--EEEEEEEETTEEEEEEEE-HHHHHHHHTT-SS-TTTTTT----TT--HHHHHHHHHHHHHHHHHHHHHHHHHHHHHHHHHHHHHHHHHHHHHHHHHH---HHHHHHHHHHHH-HHHHHH-EEHHHHHHHHS------TT--GGGGTS--HHHHHHHHHHHHHHHHHHHH-TTEEEETTEEEE---

Radius of gyration: 29.92 Å; Cα contacts (8 Å, |Δi|>4): 239; chains: 1; bounding box: 67×63×108 Å